Protein AF-A0A0F9ESW8-F1 (afdb_monomer)

Nearest PDB structures (foldseek):
  8ed0-assembly1_A  TM=6.586E-01  e=4.160E-11  Oshimavirus P7426
  8hqz-assembly1_p  TM=6.398E-01  e=1.200E-08  Escherichia phage DT57C
  8xan-assembly1_C  TM=6.023E-01  e=1.750E-08  Acinetobacter phage SH-Ab 15497
  8bcu-assembly1_H  TM=6.302E-01  e=6.743E-08  Escherichia phage T5
  8hrg-assembly1_D  TM=6.050E-01  e=3.530E-08  Escherichia phage DT57C

Organism: NCBI:txid412755

Mean predicted aligned error: 11.52 Å

pLDDT: mean 75.83, std 15.99, range [34.59, 96.75]

Radius of gyration: 23.12 Å; Cα contacts (8 Å, |Δi|>4): 599; chains: 1; bounding box: 76×41×71 Å

InterPro domains:
  IPR044000 Phage tail tube protein-like [PF18906] (2-253)

Solvent-accessible surface area (backbone atoms only — not comparable to full-atom values): 16289 Å² total; per-residue (Å²): 132,83,74,83,67,76,67,74,86,61,84,79,44,46,29,39,37,32,46,34,76,56,85,55,94,87,66,69,69,57,41,70,45,75,44,67,20,52,40,74,60,67,42,80,48,64,56,78,45,71,72,88,58,95,77,81,58,88,71,87,80,63,70,44,76,50,58,47,44,29,40,33,42,40,30,28,63,37,61,38,58,55,60,93,69,40,61,58,57,60,60,53,52,51,41,37,53,65,45,53,43,89,90,78,59,30,52,47,52,27,30,41,35,42,37,49,69,64,75,85,55,81,67,83,48,37,36,38,33,35,60,24,34,46,30,32,41,34,43,39,36,38,60,93,32,61,24,37,37,38,35,31,38,40,36,49,47,75,46,77,56,75,82,43,90,85,39,62,77,53,37,90,52,72,56,52,67,78,79,64,64,64,48,43,74,40,36,29,83,37,32,36,41,34,41,34,36,76,35,97,70,98,48,63,46,73,45,80,43,57,30,94,38,45,48,34,39,39,41,37,41,33,25,59,58,44,77,41,72,58,95,78,89,52,51,44,47,76,44,71,41,53,54,79,67,48,78,49,69,50,76,41,63,65,75,87,53,68,68,61,53,48,52,50,50,51,28,72,77,63,75,72,64,79,57,44,82,46,77,56,62,64,88,82,128

Secondary structure (DSSP, 8-state):
----PPPP--TT--EEEEEE----SSS-----EEEEESEE--EEEEEEE-PPPTTS---SS--EEEEEEEEEEEEEE-EE---TTPPPHHHHHHHHHH-B-TTT-PBPPEEEEEEE--SSSTTTTEEEEEEEEEEEEEEEEETTSB-EEEEEEEESEEEEPPP-TT-TTTSSSSS-HHHHTT-EEPBGGGEEEEEEEEPSSSPEEEEEE-GGGEEEEEEEEE---EEE--SSS-SS-SEEE--SPEEEEEEEESS--HHHHHHHHHHHHHS----EEEEEE----

Sequence (285 aa):
MATPGVPPAYMGFVGFLQFKNAHHSQYDTVSDQIVRCTSADLTLRQDITKPDVIDSRYDRTVYQLAPQIVEGGVSFPAIYGVPANQGNVFAATYYYAVFREDETGLLEKFDLRVKYAASDVPNYSNFDYLQNVINTWQFRVEAEDVVNITMDLVGTERVQLARIPGDPINSVDPPSTTVLANSRIVTWNDAKVRLLTNATGNNRLQQNIESEYIRSFECNINNNVQRFYTLNGALIPQDIAPTKRDVTGQVVLMGRLDNLGQAAIDNQDYCYEDSQIQFGYESTI

Foldseek 3Di:
DDDQPFQPDPVQFFFKKWWADQDDDPDAPQDTAIFTWNDKDWDKDKDKAADDDPPPDPDPPDIDIAFIWTKIKTKGFQKDFQPPRHDRPVVSLVQQLPDADPPPRFGGFIKMWTAGRDRRDAQPRIKIFGRKGWQKWKWKAAPFFTTMIMTMITGFDIDRDDQDPPDLPNDSDNNPCVRVVRMDGHHLQQKKKWKFWDDPDPDTDIDIDGSVFWGMKMKMKGQCKDFDPDPPPHSTGPDIGGDDIDIDMDTDTHDDDPVVVVLVVCCVVPVPTPMDMDIDGDDDD

Structure (mmCIF, N/CA/C/O backbone):
data_AF-A0A0F9ESW8-F1
#
_entry.id   AF-A0A0F9ESW8-F1
#
loop_
_atom_site.group_PDB
_atom_site.id
_atom_site.type_symbol
_atom_site.label_atom_id
_atom_site.label_alt_id
_atom_site.label_comp_id
_atom_site.label_asym_id
_atom_site.label_entity_id
_atom_site.label_seq_id
_atom_site.pdbx_PDB_ins_code
_atom_site.Cartn_x
_atom_site.Cartn_y
_atom_site.Cartn_z
_atom_site.occupancy
_atom_site.B_iso_or_equiv
_atom_site.auth_seq_id
_atom_site.auth_comp_id
_atom_site.auth_asym_id
_atom_site.auth_atom_id
_atom_site.pdbx_PDB_model_num
ATOM 1 N N . MET A 1 1 ? 42.582 -13.296 5.239 1.00 34.59 1 MET A N 1
ATOM 2 C CA . MET A 1 1 ? 41.332 -14.061 5.057 1.00 34.59 1 MET A CA 1
ATOM 3 C C . MET A 1 1 ? 40.301 -13.455 5.986 1.00 34.59 1 MET A C 1
ATOM 5 O O . MET A 1 1 ? 40.493 -13.539 7.190 1.00 34.59 1 MET A O 1
ATOM 9 N N . ALA A 1 2 ? 39.295 -12.762 5.451 1.00 35.44 2 ALA A N 1
ATOM 10 C CA . ALA A 1 2 ? 38.157 -12.340 6.260 1.00 35.44 2 ALA A CA 1
ATOM 11 C C . ALA A 1 2 ? 37.369 -13.601 6.629 1.00 35.44 2 ALA A C 1
ATOM 13 O O . ALA A 1 2 ? 37.049 -14.399 5.748 1.00 35.44 2 ALA A O 1
ATOM 14 N N . THR A 1 3 ? 37.135 -13.823 7.918 1.00 37.72 3 THR A N 1
ATOM 15 C CA . THR A 1 3 ? 36.197 -14.847 8.385 1.00 37.72 3 THR A CA 1
ATOM 16 C C . THR A 1 3 ? 34.835 -14.582 7.741 1.00 37.72 3 THR A C 1
ATOM 18 O O . THR A 1 3 ? 34.405 -13.426 7.776 1.00 37.72 3 THR A O 1
ATOM 21 N N . PRO A 1 4 ? 34.162 -15.590 7.153 1.00 40.69 4 PRO A N 1
ATOM 22 C CA . PRO A 1 4 ? 32.777 -15.440 6.726 1.00 40.69 4 PRO A CA 1
ATOM 23 C C . PRO A 1 4 ? 31.982 -14.990 7.950 1.00 40.69 4 PRO A C 1
ATOM 25 O O . PRO A 1 4 ? 31.957 -15.690 8.964 1.00 40.69 4 PRO A O 1
ATOM 28 N N . GLY A 1 5 ? 31.455 -13.766 7.909 1.00 48.69 5 GLY A N 1
ATOM 29 C CA . GLY A 1 5 ? 30.625 -13.251 8.986 1.00 48.69 5 GLY A CA 1
ATOM 30 C C . GLY A 1 5 ? 29.408 -14.153 9.098 1.00 48.69 5 GLY A C 1
ATOM 31 O O . GLY A 1 5 ? 28.722 -14.362 8.102 1.00 48.69 5 GLY A O 1
ATOM 32 N N . VAL A 1 6 ? 29.176 -14.718 10.283 1.00 45.41 6 VAL A N 1
ATOM 33 C CA . VAL A 1 6 ? 27.951 -15.470 10.566 1.00 45.41 6 VAL A CA 1
ATOM 34 C C . VAL A 1 6 ? 26.773 -14.569 10.183 1.00 45.41 6 VAL A C 1
ATOM 36 O O . VAL A 1 6 ? 26.719 -13.440 10.685 1.00 45.41 6 VAL A O 1
ATOM 39 N N . PRO A 1 7 ? 25.864 -15.008 9.294 1.00 50.59 7 PRO A N 1
ATOM 40 C CA . PRO A 1 7 ? 24.727 -14.189 8.918 1.00 50.59 7 PRO A CA 1
ATOM 41 C C . PRO A 1 7 ? 23.931 -13.866 10.190 1.00 50.59 7 PRO A C 1
ATOM 43 O O . PRO A 1 7 ? 23.658 -14.772 10.986 1.00 50.59 7 PRO A O 1
ATOM 46 N N . PRO A 1 8 ? 23.599 -12.589 10.444 1.00 54.25 8 PRO A N 1
ATOM 47 C CA . PRO A 1 8 ? 22.842 -12.231 11.632 1.00 54.25 8 PRO A CA 1
ATOM 48 C C . PRO A 1 8 ? 21.490 -12.952 11.599 1.00 54.25 8 PRO A C 1
ATOM 50 O O . PRO A 1 8 ? 20.896 -13.131 10.539 1.00 54.25 8 PRO A O 1
ATOM 53 N N . ALA A 1 9 ? 21.012 -13.411 12.756 1.00 43.38 9 ALA A N 1
ATOM 54 C CA . ALA A 1 9 ? 19.751 -14.137 12.841 1.00 43.38 9 ALA A CA 1
ATOM 55 C C . ALA A 1 9 ? 18.575 -13.214 12.473 1.00 43.38 9 ALA A C 1
ATOM 57 O O . ALA A 1 9 ? 18.134 -12.393 13.277 1.00 43.38 9 ALA A O 1
ATOM 58 N N . TYR A 1 10 ? 18.055 -13.358 11.254 1.00 54.84 10 TYR A N 1
ATOM 59 C CA . TYR A 1 10 ? 16.850 -12.681 10.777 1.00 54.84 10 TYR A CA 1
ATOM 60 C C . TYR A 1 10 ? 15.612 -13.480 11.216 1.00 54.84 10 TYR A C 1
ATOM 62 O O . TYR A 1 10 ? 14.980 -14.163 10.415 1.00 54.84 10 TYR A O 1
ATOM 70 N N . MET A 1 11 ? 15.291 -13.490 12.514 1.00 52.44 11 MET A N 1
ATOM 71 C CA . MET A 1 11 ? 14.110 -14.214 13.009 1.00 52.44 11 MET A CA 1
ATOM 72 C C . MET A 1 11 ? 12.830 -13.628 12.387 1.00 52.44 11 MET A C 1
ATOM 74 O O . MET A 1 11 ? 12.426 -12.529 12.752 1.00 52.44 11 MET A O 1
ATOM 78 N N . GLY A 1 12 ? 12.209 -14.354 11.450 1.00 58.75 12 GLY A N 1
ATOM 79 C CA . GLY A 1 12 ? 10.880 -14.046 10.899 1.00 58.75 12 GLY A CA 1
ATOM 80 C C . GLY A 1 12 ? 10.799 -12.929 9.847 1.00 58.75 12 GLY A C 1
ATOM 81 O O . GLY A 1 12 ? 9.693 -12.576 9.450 1.00 58.75 12 GLY A O 1
ATOM 82 N N . PHE A 1 13 ? 11.926 -12.382 9.377 1.00 68.75 13 PHE A N 1
ATOM 83 C CA . PHE A 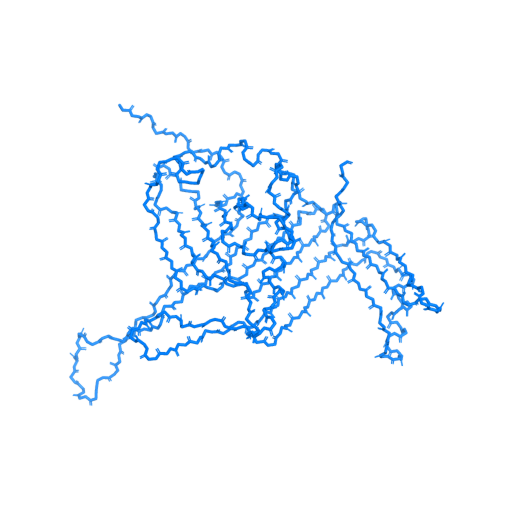1 13 ? 11.952 -11.307 8.373 1.00 68.75 13 PHE A CA 1
ATOM 84 C C . PHE A 1 13 ? 12.732 -11.720 7.123 1.00 68.75 13 PHE A C 1
ATOM 86 O O . PHE A 1 13 ? 13.788 -12.341 7.219 1.00 68.75 13 PHE A O 1
ATOM 93 N N . VAL A 1 14 ? 12.228 -11.329 5.952 1.00 69.88 14 VAL A N 1
ATOM 94 C CA . VAL A 1 14 ? 12.825 -11.629 4.637 1.00 69.88 14 VAL A CA 1
ATOM 95 C C . VAL A 1 14 ? 13.820 -10.544 4.207 1.00 69.88 14 VAL A C 1
ATOM 97 O O . VAL A 1 14 ? 14.725 -10.800 3.411 1.00 69.88 14 VAL A O 1
ATOM 100 N N . GLY A 1 15 ? 13.702 -9.329 4.749 1.00 76.50 15 GLY A N 1
ATOM 101 C CA . GLY A 1 15 ? 14.599 -8.232 4.406 1.00 76.50 15 GLY A CA 1
ATOM 102 C C . GLY A 1 15 ? 14.212 -6.887 5.011 1.00 76.50 15 GLY A C 1
ATOM 103 O O . GLY A 1 15 ? 13.465 -6.804 5.988 1.00 76.50 15 GLY A O 1
ATOM 104 N N . PHE A 1 16 ? 14.735 -5.827 4.402 1.00 78.94 16 PHE A N 1
ATOM 105 C CA . PHE A 1 16 ? 14.485 -4.439 4.771 1.00 78.94 16 PHE A CA 1
ATOM 106 C C . PHE A 1 16 ? 13.895 -3.676 3.589 1.00 78.94 16 PHE A C 1
ATOM 108 O O . PHE A 1 16 ? 14.308 -3.868 2.443 1.00 78.94 16 PHE A O 1
ATOM 115 N N . LEU A 1 17 ? 12.961 -2.785 3.896 1.00 81.81 17 LEU A N 1
ATOM 116 C CA . LEU A 1 17 ? 12.379 -1.828 2.966 1.00 81.81 17 LEU A CA 1
ATOM 117 C C . LEU A 1 17 ? 12.816 -0.427 3.360 1.00 81.81 17 LEU A C 1
ATOM 119 O O . LEU A 1 17 ? 12.903 -0.131 4.550 1.00 81.81 17 LEU A O 1
ATOM 123 N N . GLN A 1 18 ? 13.061 0.425 2.372 1.00 81.88 18 GLN A N 1
ATOM 124 C CA . GLN A 1 18 ? 13.265 1.850 2.582 1.00 81.88 18 GLN A CA 1
ATOM 125 C C . GLN A 1 18 ? 12.419 2.649 1.597 1.00 81.88 18 GLN A C 1
ATOM 127 O O . GLN A 1 18 ? 12.599 2.527 0.385 1.00 81.88 18 GLN A O 1
ATOM 132 N N . PHE A 1 19 ? 11.517 3.467 2.132 1.00 80.50 19 PHE A N 1
ATOM 133 C CA . PHE A 1 19 ? 10.714 4.409 1.355 1.00 80.50 19 PHE A CA 1
ATOM 134 C C . PHE A 1 19 ? 11.541 5.667 1.092 1.00 80.50 19 PHE A C 1
ATOM 136 O O . PHE A 1 19 ? 12.114 6.224 2.028 1.00 80.50 19 PHE A O 1
ATOM 143 N N . LYS A 1 20 ? 11.618 6.090 -0.169 1.00 76.00 20 LYS A N 1
ATOM 144 C CA . LYS A 1 20 ? 12.437 7.206 -0.649 1.00 76.00 20 LYS A CA 1
ATOM 145 C C . LYS A 1 20 ? 11.613 8.188 -1.465 1.00 76.00 20 LYS A C 1
ATOM 147 O O . LYS A 1 20 ? 10.618 7.807 -2.078 1.00 76.00 20 LYS A O 1
ATOM 152 N N . ASN A 1 21 ? 12.098 9.430 -1.532 1.00 65.69 21 ASN A N 1
ATOM 153 C CA . ASN A 1 21 ? 11.552 10.488 -2.391 1.00 65.69 21 ASN A CA 1
ATOM 154 C C . ASN A 1 21 ? 10.047 10.723 -2.198 1.00 65.69 21 ASN A C 1
ATOM 156 O O . ASN A 1 21 ? 9.337 11.084 -3.128 1.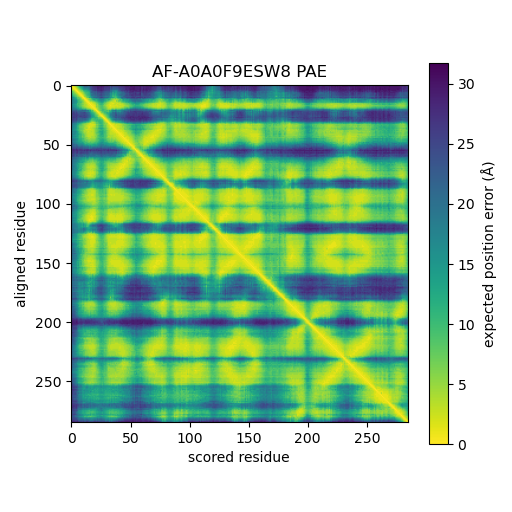00 65.69 21 ASN A O 1
ATOM 160 N N . ALA A 1 22 ? 9.565 10.529 -0.975 1.00 57.44 22 ALA A N 1
ATOM 161 C CA . ALA A 1 22 ? 8.207 10.866 -0.618 1.00 57.44 22 ALA A CA 1
ATOM 162 C C . ALA A 1 22 ? 8.073 12.379 -0.457 1.00 57.44 22 ALA A C 1
ATOM 164 O O . ALA A 1 22 ? 8.538 12.948 0.537 1.00 57.44 22 ALA A O 1
ATOM 165 N N . HIS A 1 23 ? 7.456 13.046 -1.428 1.00 49.88 23 HIS A N 1
ATOM 166 C CA . HIS A 1 23 ? 7.148 14.456 -1.281 1.00 49.88 23 HIS A CA 1
ATOM 167 C C . HIS A 1 23 ? 5.973 14.616 -0.318 1.00 49.88 23 HIS A C 1
ATOM 169 O O . HIS A 1 23 ? 4.846 14.200 -0.568 1.00 49.88 23 HIS A O 1
ATOM 175 N N . HIS A 1 24 ? 6.236 15.266 0.811 1.00 49.91 24 HIS A N 1
ATOM 176 C CA . HIS A 1 24 ? 5.179 15.779 1.658 1.00 49.91 24 HIS A CA 1
ATOM 177 C C . HIS A 1 24 ? 5.545 17.187 2.136 1.00 49.91 24 HIS A C 1
ATOM 179 O O . HIS A 1 24 ? 6.575 17.387 2.777 1.00 49.91 24 HIS A O 1
ATOM 185 N N . SER A 1 25 ? 4.720 18.181 1.784 1.00 47.88 25 SER A N 1
ATOM 186 C CA . SER A 1 25 ? 4.993 19.598 2.071 1.00 47.88 25 SER A CA 1
ATOM 187 C C . SER A 1 25 ? 4.302 20.134 3.332 1.00 47.88 25 SER A C 1
ATOM 189 O O . SER A 1 25 ? 4.464 21.315 3.630 1.00 47.88 25 SER A O 1
ATOM 191 N N . GLN A 1 26 ? 3.522 19.329 4.066 1.00 44.62 26 GLN A N 1
ATOM 192 C CA . GLN A 1 26 ? 2.688 19.828 5.176 1.00 44.62 26 GLN A CA 1
ATOM 193 C C . GLN A 1 26 ? 3.049 19.260 6.567 1.00 44.62 26 GLN A C 1
ATOM 195 O O . GLN A 1 26 ? 2.709 19.854 7.586 1.00 44.62 26 GLN A O 1
ATOM 200 N N . TYR A 1 27 ? 3.827 18.183 6.610 1.00 45.31 27 TYR A N 1
ATOM 201 C CA . TYR A 1 27 ? 4.339 17.476 7.782 1.00 45.31 27 TYR A CA 1
ATOM 202 C C . TYR A 1 27 ? 5.759 17.000 7.466 1.00 45.31 27 TYR A C 1
ATOM 204 O O . TYR A 1 27 ? 5.945 15.858 7.075 1.00 45.31 27 TYR A O 1
ATOM 212 N N . ASP A 1 28 ? 6.721 17.917 7.565 1.00 41.50 28 ASP A N 1
ATOM 213 C CA . ASP A 1 28 ? 8.121 17.644 7.918 1.00 41.50 28 ASP A CA 1
ATOM 214 C C . ASP A 1 28 ? 8.793 16.437 7.230 1.00 41.50 28 ASP A C 1
ATOM 216 O O . ASP A 1 28 ? 8.487 15.291 7.541 1.00 41.50 28 ASP A O 1
ATOM 220 N N . THR A 1 29 ? 9.738 16.719 6.319 1.00 43.09 29 THR A N 1
ATOM 221 C CA . THR A 1 29 ? 10.723 15.788 5.730 1.00 43.09 29 THR A CA 1
ATOM 222 C C . THR A 1 29 ? 10.553 14.339 6.192 1.00 43.09 29 THR A C 1
ATOM 224 O O . THR A 1 29 ? 11.111 13.954 7.221 1.00 43.09 29 THR A O 1
ATOM 227 N N . VAL A 1 30 ? 9.780 13.525 5.457 1.00 48.06 30 VAL A N 1
ATOM 228 C CA . VAL A 1 30 ? 9.762 12.078 5.700 1.00 48.06 30 VAL A CA 1
ATOM 229 C C . VAL A 1 30 ? 11.167 11.591 5.371 1.00 48.06 30 VAL A C 1
ATOM 231 O O . VAL A 1 30 ? 11.498 11.330 4.218 1.00 48.06 30 VAL A O 1
ATOM 234 N N . SER A 1 31 ? 12.034 11.572 6.385 1.00 53.47 31 SER A N 1
ATOM 235 C CA . SER A 1 31 ? 13.347 10.963 6.276 1.00 53.47 31 SER A CA 1
ATOM 236 C C . SER A 1 31 ? 13.140 9.515 5.860 1.00 53.47 31 SER A C 1
ATOM 238 O O . SER A 1 31 ? 12.159 8.894 6.278 1.00 53.47 31 SER A O 1
ATOM 240 N N . ASP A 1 32 ? 14.025 9.016 4.996 1.00 65.00 32 ASP A N 1
ATOM 241 C CA . ASP A 1 32 ? 13.932 7.677 4.430 1.00 65.00 32 ASP A CA 1
ATOM 242 C C . ASP A 1 32 ? 13.536 6.643 5.504 1.00 65.00 32 ASP A C 1
ATOM 244 O O . ASP A 1 32 ? 14.337 6.285 6.375 1.00 65.00 32 ASP A O 1
ATOM 248 N N . GLN A 1 33 ? 12.284 6.181 5.469 1.00 72.75 33 GLN A N 1
ATOM 249 C CA . GLN A 1 33 ? 11.747 5.295 6.498 1.00 72.75 33 GLN A CA 1
ATOM 250 C C . GLN A 1 33 ? 12.223 3.879 6.226 1.00 72.75 33 GLN A C 1
ATOM 252 O O . GLN A 1 33 ? 11.930 3.334 5.162 1.00 72.75 33 GLN A O 1
ATOM 257 N N . ILE A 1 34 ? 12.923 3.277 7.187 1.00 76.19 34 ILE A N 1
ATOM 258 C CA . ILE A 1 34 ? 13.430 1.908 7.068 1.00 76.19 34 ILE A CA 1
ATOM 259 C C . ILE A 1 34 ? 12.553 0.976 7.898 1.00 76.19 34 ILE A C 1
ATOM 261 O O . ILE A 1 34 ? 12.345 1.200 9.087 1.00 76.19 34 ILE A O 1
ATOM 265 N N . VAL A 1 35 ? 12.066 -0.098 7.281 1.00 78.88 35 VAL A N 1
ATOM 266 C CA . VAL A 1 35 ? 11.142 -1.055 7.899 1.00 78.88 35 VAL A CA 1
ATOM 267 C C . VAL A 1 35 ? 11.646 -2.479 7.698 1.00 78.88 35 VAL A C 1
ATOM 269 O O . VAL A 1 35 ? 12.189 -2.820 6.646 1.00 78.88 35 VAL A O 1
ATOM 272 N N . ARG A 1 36 ? 11.465 -3.335 8.712 1.00 79.81 36 ARG A N 1
ATOM 273 C CA . ARG A 1 36 ? 11.702 -4.779 8.577 1.00 79.81 36 ARG A CA 1
ATOM 274 C C . ARG A 1 36 ? 10.497 -5.426 7.926 1.00 79.81 36 ARG A C 1
ATOM 276 O O . ARG A 1 36 ? 9.375 -5.269 8.396 1.00 79.81 36 ARG A O 1
ATOM 283 N N . CYS A 1 37 ? 10.749 -6.170 6.866 1.00 80.69 37 CYS A N 1
ATOM 284 C CA . CYS A 1 37 ? 9.709 -6.740 6.038 1.00 80.69 37 CYS A CA 1
ATOM 285 C C . CYS A 1 37 ? 9.597 -8.245 6.266 1.00 80.69 37 CYS A C 1
ATOM 287 O O . CYS A 1 37 ? 10.605 -8.958 6.285 1.00 80.69 37 CYS A O 1
ATOM 289 N N . THR A 1 38 ? 8.369 -8.716 6.475 1.00 85.31 38 THR A N 1
ATOM 290 C CA . THR A 1 38 ? 8.056 -10.138 6.653 1.00 85.31 38 THR A CA 1
ATOM 291 C C . THR A 1 38 ? 7.978 -10.851 5.310 1.00 85.31 38 THR A C 1
ATOM 293 O O . THR A 1 38 ? 8.388 -12.002 5.220 1.00 85.31 38 THR A O 1
ATOM 296 N N . SER A 1 39 ? 7.540 -10.164 4.253 1.00 86.94 39 SER A N 1
ATOM 297 C CA . SER A 1 39 ? 7.536 -10.690 2.885 1.00 86.94 39 SER A CA 1
ATOM 298 C C . SER A 1 39 ? 7.651 -9.576 1.850 1.00 86.94 39 SER A C 1
ATOM 300 O O . SER A 1 39 ? 6.901 -8.605 1.909 1.00 86.94 39 SER A O 1
ATOM 302 N N . ALA A 1 40 ? 8.533 -9.744 0.868 1.00 87.31 40 ALA A N 1
ATOM 303 C CA . ALA A 1 40 ? 8.610 -8.890 -0.312 1.00 87.31 40 ALA A CA 1
ATOM 304 C C . ALA A 1 40 ? 8.798 -9.777 -1.546 1.00 87.31 40 ALA A C 1
ATOM 306 O O . ALA A 1 40 ? 9.695 -10.620 -1.557 1.00 87.31 40 ALA A O 1
ATOM 307 N N . ASP A 1 41 ? 7.967 -9.600 -2.568 1.00 88.81 41 ASP A N 1
ATOM 308 C CA . ASP A 1 41 ? 8.036 -10.346 -3.834 1.00 88.81 41 ASP A CA 1
ATOM 309 C C . ASP A 1 41 ? 7.979 -9.423 -5.063 1.00 88.81 41 ASP A C 1
ATOM 311 O O . ASP A 1 41 ? 7.668 -9.843 -6.179 1.00 88.81 41 ASP A O 1
ATOM 315 N N . LEU A 1 42 ? 8.355 -8.157 -4.868 1.00 88.75 42 LEU A N 1
ATOM 316 C CA . LEU A 1 42 ? 8.486 -7.167 -5.928 1.00 88.75 42 LEU A CA 1
ATOM 317 C C . LEU A 1 42 ? 9.512 -7.633 -6.970 1.00 88.75 42 LEU A C 1
ATOM 319 O O . LEU A 1 42 ? 10.658 -7.960 -6.639 1.00 88.75 42 LEU A O 1
ATOM 323 N N . THR A 1 43 ? 9.092 -7.688 -8.237 1.00 90.50 43 THR A N 1
ATOM 324 C CA . THR A 1 43 ? 9.917 -8.160 -9.356 1.00 90.50 43 THR A CA 1
ATOM 325 C C . THR A 1 43 ? 9.698 -7.334 -10.621 1.00 90.50 43 THR A C 1
ATOM 327 O O . THR A 1 43 ? 8.635 -6.763 -10.836 1.00 90.50 43 THR A O 1
ATOM 330 N N . LEU A 1 44 ? 10.727 -7.287 -11.473 1.00 90.25 44 LEU A N 1
ATOM 331 C CA . LEU A 1 44 ? 10.623 -6.818 -12.855 1.00 90.25 44 LEU A CA 1
ATOM 332 C C . LEU A 1 44 ? 10.428 -8.041 -13.755 1.00 90.25 44 LEU A C 1
ATOM 334 O O . LEU A 1 44 ? 11.275 -8.939 -13.751 1.00 90.25 44 LEU A O 1
ATOM 338 N N . ARG A 1 45 ? 9.341 -8.065 -14.524 1.00 91.25 45 ARG A N 1
ATOM 339 C CA . ARG A 1 45 ? 9.001 -9.131 -15.473 1.00 91.25 45 ARG A CA 1
ATOM 340 C C . ARG A 1 45 ? 8.818 -8.556 -16.872 1.00 91.25 45 ARG A C 1
ATOM 342 O O . ARG A 1 45 ? 8.405 -7.410 -17.038 1.00 91.25 45 ARG A O 1
ATOM 349 N N . GLN A 1 46 ? 9.152 -9.358 -17.874 1.00 90.88 46 GLN A N 1
ATOM 350 C CA . GLN A 1 46 ? 8.947 -9.027 -19.276 1.00 90.88 46 GLN A CA 1
ATOM 351 C C . GLN A 1 46 ? 8.691 -10.311 -20.053 1.00 90.88 46 GLN A C 1
ATOM 353 O O . GLN A 1 46 ? 9.549 -11.195 -20.092 1.00 90.88 46 GLN A O 1
ATOM 358 N N . ASP A 1 47 ? 7.522 -10.396 -20.676 1.00 88.69 47 ASP A N 1
ATOM 359 C CA . ASP A 1 47 ? 7.170 -11.553 -21.486 1.00 88.69 47 ASP A CA 1
ATOM 360 C C . ASP A 1 47 ? 7.818 -11.461 -22.868 1.00 88.69 47 ASP A C 1
ATOM 362 O O . ASP A 1 47 ? 7.953 -10.388 -23.463 1.00 88.69 47 ASP A O 1
ATOM 366 N N . ILE A 1 48 ? 8.224 -12.614 -23.391 1.00 89.06 48 ILE A N 1
ATOM 367 C CA . ILE A 1 48 ? 8.831 -12.740 -24.714 1.00 89.06 48 ILE A CA 1
ATOM 368 C C . ILE A 1 48 ? 8.016 -13.769 -25.481 1.00 89.06 48 ILE A C 1
ATOM 370 O O . ILE A 1 48 ? 7.970 -14.941 -25.105 1.00 89.06 48 ILE A O 1
ATOM 374 N N . THR A 1 49 ? 7.370 -13.336 -26.558 1.00 87.38 49 THR A N 1
ATOM 375 C CA . THR A 1 49 ? 6.545 -14.202 -27.400 1.00 87.38 49 THR A CA 1
ATOM 376 C C . THR A 1 49 ? 7.180 -14.377 -28.769 1.00 87.38 49 THR A C 1
ATOM 378 O O . THR A 1 49 ? 7.940 -13.539 -29.257 1.00 87.38 49 THR A O 1
ATOM 381 N N . LYS A 1 50 ? 6.891 -15.511 -29.404 1.00 84.25 50 LYS A N 1
ATOM 382 C CA . LYS A 1 50 ? 7.293 -15.767 -30.783 1.00 84.25 50 LYS A CA 1
ATOM 383 C C . LYS A 1 50 ? 6.068 -15.570 -31.682 1.00 84.25 50 LYS A C 1
ATOM 385 O O . LYS A 1 50 ? 5.147 -16.377 -31.565 1.00 84.25 50 LYS A O 1
ATOM 390 N N . PRO A 1 51 ? 6.025 -14.534 -32.537 1.00 81.62 51 PRO A N 1
ATOM 391 C CA . PRO A 1 51 ? 4.885 -14.319 -33.418 1.00 81.62 51 PRO A CA 1
ATOM 392 C C . PRO A 1 51 ? 4.854 -15.350 -34.551 1.00 81.62 51 PRO A C 1
ATOM 394 O O . PRO A 1 51 ? 5.897 -15.838 -35.002 1.00 81.62 51 PRO A O 1
ATOM 397 N N . ASP A 1 52 ? 3.649 -15.641 -35.037 1.00 75.94 52 ASP A N 1
ATOM 398 C CA . ASP A 1 52 ? 3.459 -16.464 -36.227 1.00 75.94 52 ASP A CA 1
ATOM 399 C C . ASP A 1 52 ? 3.908 -15.693 -37.471 1.00 75.94 52 ASP A C 1
ATOM 401 O O . ASP A 1 52 ? 3.505 -14.554 -37.719 1.00 75.94 52 ASP A O 1
ATOM 405 N N . VAL A 1 53 ? 4.774 -16.317 -38.264 1.00 74.56 53 VAL A N 1
ATOM 406 C CA . VAL A 1 53 ? 5.326 -15.708 -39.475 1.00 74.56 53 VAL A CA 1
ATOM 407 C C . VAL A 1 53 ? 4.422 -16.065 -40.656 1.00 74.56 53 VAL A C 1
ATOM 409 O O . VAL A 1 53 ? 4.142 -17.241 -40.887 1.00 74.56 53 VAL A O 1
ATOM 412 N N . ILE A 1 54 ? 3.994 -15.054 -41.422 1.00 67.19 54 ILE A N 1
ATOM 413 C CA . ILE A 1 54 ? 2.989 -15.160 -42.503 1.00 67.19 54 ILE A CA 1
ATOM 414 C C . ILE A 1 54 ? 3.374 -16.181 -43.595 1.00 67.19 54 ILE A C 1
ATOM 416 O O . ILE A 1 54 ? 2.503 -16.696 -44.288 1.00 67.19 54 ILE A O 1
ATOM 420 N N . ASP A 1 55 ? 4.656 -16.531 -43.725 1.00 67.00 55 ASP A N 1
ATOM 421 C CA . ASP A 1 55 ? 5.158 -17.304 -44.867 1.00 67.00 55 ASP A CA 1
ATOM 422 C C . ASP A 1 55 ? 5.483 -18.783 -44.569 1.00 67.00 55 ASP A C 1
ATOM 424 O O . ASP A 1 55 ? 6.193 -19.427 -45.337 1.00 67.00 55 ASP A O 1
ATOM 428 N N . SER A 1 56 ? 5.026 -19.350 -43.439 1.00 57.44 56 SER A N 1
ATOM 429 C CA . SER A 1 56 ? 5.299 -20.753 -43.025 1.00 57.44 56 SER A CA 1
ATOM 430 C C . SER A 1 56 ? 6.786 -21.163 -42.986 1.00 57.44 56 SER A C 1
ATOM 432 O O . SER A 1 56 ? 7.124 -22.324 -42.747 1.00 57.44 56 SER A O 1
ATOM 434 N N . ARG A 1 57 ? 7.708 -20.218 -43.193 1.00 60.69 57 ARG A N 1
ATOM 435 C CA . ARG A 1 57 ? 9.140 -20.399 -42.992 1.00 60.69 57 ARG A CA 1
ATOM 436 C C . ARG A 1 57 ? 9.410 -20.221 -41.510 1.00 60.69 57 ARG A C 1
ATOM 438 O O . ARG A 1 57 ? 9.082 -19.191 -40.929 1.00 60.69 57 ARG A O 1
ATOM 445 N N . TYR A 1 58 ? 10.010 -21.240 -40.903 1.00 58.78 58 TYR A N 1
ATOM 446 C CA . TYR A 1 58 ? 10.447 -21.194 -39.514 1.00 58.78 58 TYR A CA 1
ATOM 447 C C . TYR A 1 58 ? 11.564 -20.160 -39.349 1.00 58.78 58 TYR A C 1
ATOM 449 O O . TYR A 1 58 ? 12.743 -20.508 -39.374 1.00 58.78 58 TYR A O 1
ATOM 457 N N . ASP A 1 59 ? 11.205 -18.895 -39.146 1.00 63.44 59 ASP A N 1
ATOM 458 C CA . ASP A 1 59 ? 12.153 -17.910 -38.651 1.00 63.44 59 ASP A CA 1
ATOM 459 C C . ASP A 1 59 ? 12.366 -18.162 -37.148 1.00 63.44 59 ASP A C 1
ATOM 461 O O . ASP A 1 59 ? 11.422 -18.222 -36.351 1.00 63.44 59 ASP A O 1
ATOM 465 N N . ARG A 1 60 ? 13.613 -18.437 -36.757 1.00 67.81 60 ARG A N 1
ATOM 466 C CA . ARG A 1 60 ? 14.011 -18.661 -35.354 1.00 67.81 60 ARG A CA 1
ATOM 467 C C . ARG A 1 60 ? 14.539 -17.386 -34.693 1.00 67.81 60 ARG A C 1
ATOM 469 O O . ARG A 1 60 ? 14.932 -17.444 -33.531 1.00 67.81 60 ARG A O 1
ATOM 476 N N . THR A 1 61 ? 14.577 -16.277 -35.430 1.00 74.31 61 THR A N 1
ATOM 477 C CA . THR A 1 61 ? 15.228 -15.026 -35.024 1.00 74.31 61 THR A CA 1
ATOM 478 C C . THR A 1 61 ? 14.247 -13.915 -34.659 1.00 74.31 61 THR A C 1
ATOM 480 O O . THR A 1 61 ? 14.641 -12.970 -33.983 1.00 74.31 61 THR A O 1
ATOM 483 N N . VAL A 1 62 ? 12.968 -14.043 -35.026 1.00 78.06 62 VAL A N 1
ATOM 484 C CA . VAL A 1 62 ? 11.937 -13.054 -34.688 1.00 78.06 62 VAL A CA 1
ATOM 485 C C . VAL A 1 62 ? 11.317 -13.375 -33.329 1.00 78.06 62 VAL A C 1
ATOM 487 O O . VAL A 1 62 ? 10.693 -14.422 -33.149 1.00 78.06 62 VAL A O 1
ATOM 490 N N . TYR A 1 63 ? 11.461 -12.438 -32.395 1.00 82.25 63 TYR A N 1
ATOM 491 C CA . TYR A 1 63 ? 10.811 -12.443 -31.087 1.00 82.25 63 TYR A CA 1
ATOM 492 C C . TYR A 1 63 ? 10.124 -11.098 -30.874 1.00 82.25 63 TYR A C 1
ATOM 494 O O . TYR A 1 63 ? 10.653 -10.054 -31.258 1.00 82.25 63 TYR A O 1
ATOM 502 N N . GLN A 1 64 ? 8.951 -11.130 -30.256 1.00 83.69 64 GLN A N 1
ATOM 503 C CA . GLN A 1 64 ? 8.226 -9.951 -29.821 1.00 83.69 64 GLN A CA 1
ATOM 504 C C . GLN A 1 64 ? 8.420 -9.789 -28.314 1.00 83.69 64 GLN A C 1
ATOM 506 O O . GLN A 1 64 ? 8.166 -10.706 -27.533 1.00 83.69 64 GLN A O 1
ATOM 511 N N . LEU A 1 65 ? 8.893 -8.612 -27.916 1.00 87.31 65 LEU A N 1
ATOM 512 C CA . LEU A 1 65 ? 9.040 -8.245 -26.514 1.00 87.31 65 LEU A CA 1
ATOM 513 C C . LEU A 1 65 ? 7.755 -7.570 -26.040 1.00 87.31 65 LEU A C 1
ATOM 515 O O . LEU A 1 65 ? 7.302 -6.598 -26.649 1.00 87.31 65 LEU A O 1
ATOM 519 N N . ALA A 1 66 ? 7.179 -8.081 -24.957 1.00 88.31 66 ALA A N 1
ATOM 520 C CA . ALA A 1 66 ? 6.096 -7.412 -24.256 1.00 88.31 66 ALA A CA 1
ATOM 521 C C . ALA A 1 66 ? 6.634 -6.210 -23.458 1.00 88.31 66 ALA A C 1
ATOM 523 O O . ALA A 1 66 ? 7.852 -6.084 -23.252 1.00 88.31 66 ALA A O 1
ATOM 524 N N . PRO A 1 67 ? 5.748 -5.317 -22.990 1.00 88.06 67 PRO A N 1
ATOM 525 C CA . PRO A 1 67 ? 6.142 -4.269 -22.070 1.00 88.06 67 PRO A CA 1
ATOM 526 C C . PRO A 1 67 ? 6.710 -4.831 -20.763 1.00 88.06 67 PRO A C 1
ATOM 528 O O . PRO A 1 67 ? 6.360 -5.925 -20.322 1.00 88.06 67 PRO A O 1
ATOM 531 N N . GLN A 1 68 ? 7.597 -4.063 -20.146 1.00 89.69 68 GLN A N 1
ATOM 532 C CA . GLN A 1 68 ? 8.129 -4.344 -18.825 1.00 89.69 68 GLN A CA 1
ATOM 533 C C . GLN A 1 68 ? 7.074 -4.041 -17.760 1.00 89.69 68 GLN A C 1
ATOM 535 O O . GLN A 1 68 ? 6.340 -3.049 -17.833 1.00 89.69 68 GLN A O 1
ATOM 540 N N . ILE A 1 69 ? 7.003 -4.926 -16.771 1.00 91.44 69 ILE A N 1
ATOM 541 C CA . ILE A 1 69 ? 6.039 -4.875 -15.680 1.00 91.44 69 ILE A CA 1
ATOM 542 C C . ILE A 1 69 ? 6.816 -4.975 -14.371 1.00 91.44 69 ILE A C 1
ATOM 544 O O . ILE A 1 69 ? 7.493 -5.972 -14.116 1.00 91.44 69 ILE A O 1
ATOM 548 N N . VAL A 1 70 ? 6.718 -3.934 -13.547 1.00 92.88 70 VAL A N 1
ATOM 549 C CA . VAL A 1 70 ? 7.169 -3.955 -12.153 1.00 92.88 70 VAL A CA 1
ATOM 550 C C . VAL A 1 70 ? 5.944 -4.090 -11.264 1.00 92.88 70 VAL A C 1
ATOM 552 O O . VAL A 1 70 ? 5.061 -3.224 -11.279 1.00 92.88 70 VAL A O 1
ATOM 555 N N . GLU A 1 71 ? 5.882 -5.192 -10.522 1.00 93.75 71 GLU A N 1
ATOM 556 C CA . GLU A 1 71 ? 4.834 -5.457 -9.537 1.00 93.75 71 GLU A CA 1
ATOM 557 C C . GLU A 1 71 ? 5.239 -6.489 -8.494 1.00 93.75 71 GLU A C 1
ATOM 559 O O . GLU A 1 71 ? 6.187 -7.263 -8.672 1.00 93.75 71 GLU A O 1
ATOM 564 N N . GLY A 1 72 ? 4.506 -6.456 -7.390 1.00 93.00 72 GLY A N 1
ATOM 565 C CA . GLY A 1 72 ? 4.588 -7.399 -6.289 1.00 93.00 72 GLY A CA 1
ATOM 566 C C . GLY A 1 72 ? 4.036 -6.783 -5.013 1.00 93.00 72 GLY A C 1
ATOM 567 O O . GLY A 1 72 ? 3.703 -5.597 -4.962 1.00 93.00 72 GLY A O 1
ATOM 568 N N . GLY A 1 73 ? 3.945 -7.613 -3.991 1.00 92.81 73 GLY A N 1
ATOM 569 C CA . GLY A 1 73 ? 3.500 -7.264 -2.663 1.00 92.81 73 GLY A CA 1
ATOM 570 C C . GLY A 1 73 ? 4.658 -7.012 -1.702 1.00 92.81 73 GLY A C 1
ATOM 571 O O . GLY A 1 73 ? 5.777 -7.526 -1.821 1.00 92.81 73 GLY A O 1
ATOM 572 N N . VAL A 1 74 ? 4.365 -6.211 -0.689 1.00 91.56 74 VAL A N 1
ATOM 573 C CA . VAL A 1 74 ? 5.182 -6.082 0.512 1.00 91.56 74 VAL A CA 1
ATOM 574 C C . VAL A 1 74 ? 4.297 -6.210 1.742 1.00 91.56 74 VAL A C 1
ATOM 576 O O . VAL A 1 74 ? 3.204 -5.651 1.792 1.00 91.56 74 VAL A O 1
ATOM 579 N N . SER A 1 75 ? 4.775 -6.931 2.751 1.00 91.38 75 SER A N 1
ATOM 580 C CA . SER A 1 75 ? 4.112 -7.039 4.049 1.00 91.38 75 SER A CA 1
ATOM 581 C C . SER A 1 75 ? 5.087 -6.733 5.170 1.00 91.38 75 SER A C 1
ATOM 583 O O . SER A 1 75 ? 6.247 -7.161 5.150 1.00 91.38 75 SER A O 1
ATOM 585 N N . PHE A 1 76 ? 4.620 -5.986 6.161 1.00 88.81 76 PHE A N 1
ATOM 586 C CA . PHE A 1 76 ? 5.388 -5.693 7.361 1.00 88.81 76 PHE A CA 1
ATOM 587 C C . PHE A 1 76 ? 4.470 -5.340 8.531 1.00 88.81 76 PHE A C 1
ATOM 589 O O . PHE A 1 76 ? 3.393 -4.770 8.333 1.00 88.81 76 PHE A O 1
ATOM 596 N N . PRO A 1 77 ? 4.909 -5.624 9.768 1.00 87.19 77 PRO A N 1
ATOM 597 C CA . PRO A 1 77 ? 4.185 -5.184 10.945 1.00 87.19 77 PRO A CA 1
ATOM 598 C C . PRO A 1 77 ? 4.152 -3.656 11.006 1.00 87.19 77 PRO A C 1
ATOM 600 O O . PRO A 1 77 ? 5.128 -2.993 10.653 1.00 87.19 77 PRO A O 1
ATOM 603 N N . ALA A 1 78 ? 3.056 -3.087 11.498 1.00 84.19 78 ALA A N 1
ATOM 604 C CA . ALA A 1 78 ? 3.003 -1.673 11.829 1.00 84.19 78 ALA A CA 1
ATOM 605 C C . ALA A 1 78 ? 3.978 -1.378 12.982 1.00 84.19 78 ALA A C 1
ATOM 607 O O . ALA A 1 78 ? 4.090 -2.138 13.948 1.00 84.19 78 ALA A O 1
ATOM 608 N N . ILE A 1 79 ? 4.704 -0.267 12.870 1.00 78.69 79 ILE A N 1
ATOM 609 C CA . ILE A 1 79 ? 5.784 0.094 13.789 1.00 78.69 79 ILE A CA 1
ATOM 610 C C . ILE A 1 79 ? 5.480 1.435 14.463 1.00 78.69 79 ILE A C 1
ATOM 612 O O . ILE A 1 79 ? 5.015 2.385 13.835 1.00 78.69 79 ILE A O 1
ATOM 616 N N . TYR A 1 80 ? 5.789 1.494 15.754 1.00 71.31 80 TYR A N 1
ATOM 617 C CA . TYR A 1 80 ? 5.713 2.635 16.651 1.00 71.31 80 TYR A CA 1
ATOM 618 C C . TYR A 1 80 ? 7.110 3.059 17.133 1.00 71.31 80 TYR A C 1
ATOM 620 O O . TYR A 1 80 ? 8.015 2.233 17.234 1.00 71.31 80 TYR A O 1
ATOM 628 N N . GLY A 1 81 ? 7.280 4.332 17.502 1.00 56.78 81 GLY A N 1
ATOM 629 C CA . GLY A 1 81 ? 8.492 4.794 18.187 1.00 56.78 81 GLY A CA 1
ATOM 630 C C . GLY A 1 81 ? 9.719 4.816 17.283 1.00 56.78 81 GLY A C 1
ATOM 631 O O . GLY A 1 81 ? 10.748 4.215 17.579 1.00 56.78 81 GLY A O 1
ATOM 632 N N . VAL A 1 82 ? 9.609 5.495 16.151 1.00 55.31 82 VAL A N 1
ATOM 633 C CA . VAL A 1 82 ? 10.767 5.705 15.292 1.00 55.31 82 VAL A CA 1
ATOM 634 C C . VAL A 1 82 ? 11.664 6.776 15.938 1.00 55.31 82 VAL A C 1
ATOM 636 O O . VAL A 1 82 ? 11.126 7.730 16.510 1.00 55.31 82 VAL A O 1
ATOM 639 N N . PRO A 1 83 ? 13.007 6.630 15.957 1.00 52.44 83 PRO A N 1
ATOM 640 C CA . PRO A 1 83 ? 13.895 7.679 16.461 1.00 52.44 83 PRO A CA 1
ATOM 641 C C . PRO A 1 83 ? 13.531 9.044 15.861 1.00 52.44 83 PRO A C 1
ATOM 643 O O . PRO A 1 83 ? 13.078 9.110 14.717 1.00 52.44 83 PRO A O 1
ATOM 646 N N . ALA A 1 84 ? 13.710 10.116 16.647 1.00 48.16 84 ALA A N 1
ATOM 647 C CA . ALA A 1 84 ? 13.369 11.485 16.253 1.00 48.16 84 ALA A CA 1
ATOM 648 C C . ALA A 1 84 ? 13.764 11.746 14.787 1.00 48.16 84 ALA A C 1
ATOM 650 O O . ALA A 1 84 ? 14.904 11.468 14.408 1.00 48.16 84 ALA A O 1
ATOM 651 N N . ASN A 1 85 ? 12.812 12.253 13.996 1.00 50.31 85 ASN A N 1
ATOM 652 C CA . ASN A 1 85 ? 12.871 12.527 12.548 1.00 50.31 85 ASN A CA 1
ATOM 653 C C . ASN A 1 85 ? 12.404 11.412 11.599 1.00 50.31 85 ASN A C 1
ATOM 655 O O . ASN A 1 85 ? 12.290 11.683 10.407 1.00 50.31 85 ASN A O 1
ATOM 659 N N . GLN A 1 86 ? 12.093 10.197 12.056 1.00 54.56 86 GLN A N 1
ATOM 660 C CA . GLN A 1 86 ? 11.414 9.214 11.202 1.00 54.56 86 GLN A CA 1
ATOM 661 C C . GLN A 1 86 ? 9.893 9.273 11.434 1.00 54.56 86 GLN A C 1
ATOM 663 O O . GLN A 1 86 ? 9.409 9.106 12.552 1.00 54.56 86 GLN A O 1
ATOM 668 N N . GLY A 1 87 ? 9.133 9.570 10.375 1.00 57.50 87 GLY A N 1
ATOM 669 C CA . GLY A 1 87 ? 7.674 9.706 10.448 1.00 57.50 87 GLY A CA 1
ATOM 670 C C . GLY A 1 87 ? 6.954 8.391 10.779 1.00 57.50 87 GLY A C 1
ATOM 671 O O . GLY A 1 87 ? 7.541 7.312 10.750 1.00 57.50 87 GLY A O 1
ATOM 672 N N . ASN A 1 88 ? 5.649 8.461 11.043 1.00 71.31 88 ASN A N 1
ATOM 673 C CA . ASN A 1 88 ? 4.820 7.270 11.227 1.00 71.31 88 ASN A CA 1
ATOM 674 C C . ASN A 1 88 ? 4.655 6.513 9.889 1.00 71.31 88 ASN A C 1
ATOM 676 O O . ASN A 1 88 ? 4.050 7.038 8.954 1.00 71.31 88 ASN A O 1
ATOM 680 N N . VAL A 1 89 ? 5.162 5.276 9.811 1.00 76.44 89 VAL A N 1
ATOM 681 C CA . VAL A 1 89 ? 5.095 4.410 8.613 1.00 76.44 89 VAL A CA 1
ATOM 682 C C . VAL A 1 89 ? 3.653 4.133 8.188 1.00 76.44 89 VAL A C 1
ATOM 684 O O . VAL A 1 89 ? 3.344 4.127 6.997 1.00 76.44 89 VAL A O 1
ATOM 687 N N . PHE A 1 90 ? 2.742 3.944 9.144 1.00 80.06 90 PHE A N 1
ATOM 688 C CA . PHE A 1 90 ? 1.326 3.749 8.839 1.00 80.06 90 PHE A CA 1
ATOM 689 C C . PHE A 1 90 ? 0.736 4.988 8.160 1.00 80.06 90 PHE A C 1
ATOM 691 O O . PHE A 1 90 ? 0.096 4.874 7.121 1.00 80.06 90 PHE A O 1
ATOM 698 N N . ALA A 1 91 ? 0.997 6.178 8.709 1.00 79.06 91 ALA A N 1
ATOM 699 C CA . ALA A 1 91 ? 0.489 7.423 8.138 1.00 79.06 91 ALA A CA 1
ATOM 700 C C . ALA A 1 91 ? 1.068 7.683 6.739 1.00 79.06 91 ALA A C 1
ATOM 702 O O . ALA A 1 91 ? 0.327 8.065 5.837 1.00 79.06 91 ALA A O 1
ATOM 703 N N . ALA A 1 92 ? 2.365 7.422 6.546 1.00 78.94 92 ALA A N 1
ATOM 704 C CA . ALA A 1 92 ? 3.031 7.578 5.256 1.00 78.94 92 ALA A CA 1
ATOM 705 C C . ALA A 1 92 ? 2.453 6.628 4.194 1.00 78.94 92 ALA A C 1
ATOM 707 O O . ALA A 1 92 ? 2.078 7.053 3.107 1.00 78.94 92 ALA A O 1
ATOM 708 N N . THR A 1 93 ? 2.314 5.344 4.523 1.00 85.81 93 THR A N 1
ATOM 709 C CA . THR A 1 93 ? 1.797 4.337 3.581 1.00 85.81 93 THR A CA 1
ATOM 710 C C . THR A 1 93 ? 0.319 4.533 3.264 1.00 85.81 93 THR A C 1
ATOM 712 O O . THR A 1 93 ? -0.073 4.431 2.103 1.00 85.81 93 THR A O 1
ATOM 715 N N . TYR A 1 94 ? -0.491 4.899 4.261 1.00 87.19 94 TYR A N 1
ATOM 716 C CA . TYR A 1 94 ? -1.878 5.303 4.048 1.00 87.19 94 TYR A CA 1
ATOM 717 C C . TYR A 1 94 ? -1.969 6.529 3.131 1.00 87.19 94 TYR A C 1
ATOM 719 O O . TYR A 1 94 ? -2.793 6.562 2.218 1.00 87.19 94 TYR A O 1
ATOM 727 N N . TYR A 1 95 ? -1.093 7.520 3.321 1.00 85.88 95 TYR A N 1
ATOM 728 C CA . TYR A 1 95 ? -1.040 8.699 2.463 1.00 85.88 95 TYR A CA 1
ATOM 729 C C . TYR A 1 95 ? -0.728 8.330 1.009 1.00 85.88 95 TYR A C 1
ATOM 731 O O . TYR A 1 95 ? -1.502 8.705 0.135 1.00 85.88 95 TYR A O 1
ATOM 739 N N . TYR A 1 96 ? 0.310 7.531 0.735 1.00 87.56 96 TYR A N 1
ATOM 740 C CA . TYR A 1 96 ? 0.614 7.104 -0.642 1.00 87.56 96 TYR A CA 1
ATOM 741 C C . TYR A 1 96 ? -0.523 6.289 -1.279 1.00 87.56 96 TYR A C 1
ATOM 743 O O . TYR A 1 96 ? -0.691 6.296 -2.496 1.00 87.56 96 TYR A O 1
ATOM 751 N N . ALA A 1 97 ? -1.326 5.588 -0.474 1.00 90.00 97 ALA A N 1
ATOM 752 C CA . ALA A 1 97 ? -2.476 4.839 -0.969 1.00 90.00 97 ALA A CA 1
ATOM 753 C C . ALA A 1 97 ? -3.693 5.734 -1.269 1.00 90.00 97 ALA A C 1
ATOM 755 O O . ALA A 1 97 ? -4.515 5.404 -2.131 1.00 90.00 97 ALA A O 1
ATOM 756 N N . VAL A 1 98 ? -3.850 6.855 -0.558 1.00 90.75 98 VAL A N 1
ATOM 757 C CA . VAL A 1 98 ? -5.087 7.653 -0.573 1.00 90.75 98 VAL A CA 1
ATOM 758 C C . VAL A 1 98 ? -4.939 8.989 -1.284 1.00 90.75 98 VAL A C 1
ATOM 760 O O . VAL A 1 98 ? -5.876 9.397 -1.984 1.00 90.75 98 VAL A O 1
ATOM 763 N N . PHE A 1 99 ? -3.808 9.663 -1.122 1.00 89.00 99 PHE A N 1
ATOM 764 C CA . PHE A 1 99 ? -3.593 10.994 -1.659 1.00 89.00 99 PHE A CA 1
ATOM 765 C C . PHE A 1 99 ? -3.546 10.965 -3.185 1.00 89.00 99 PHE A C 1
ATOM 767 O O . PHE A 1 99 ? -2.869 10.13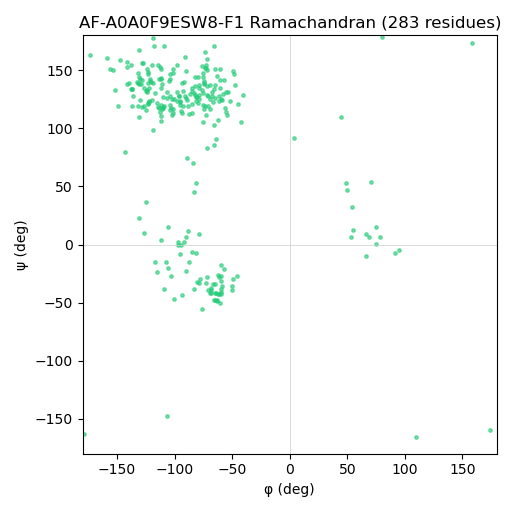2 -3.789 1.00 89.00 99 PHE A O 1
ATOM 774 N N . ARG A 1 100 ? -4.306 11.874 -3.794 1.00 89.38 100 ARG A N 1
ATOM 775 C CA . ARG A 1 100 ? -4.284 12.135 -5.229 1.00 89.38 100 ARG A CA 1
ATOM 776 C C . ARG A 1 100 ? -3.964 13.601 -5.429 1.00 89.38 100 ARG A C 1
ATOM 778 O O . ARG A 1 100 ? -4.490 14.434 -4.699 1.00 89.38 100 ARG A O 1
ATOM 785 N N . GLU A 1 101 ? -3.125 13.890 -6.406 1.00 85.88 101 GLU A N 1
ATOM 786 C CA . GLU A 1 101 ? -2.815 15.258 -6.793 1.00 85.88 101 GLU A CA 1
ATOM 787 C C . GLU A 1 101 ? -4.062 15.934 -7.382 1.00 85.88 101 GLU A C 1
ATOM 789 O O . GLU A 1 101 ? -4.753 15.353 -8.221 1.00 85.88 101 GLU A O 1
ATOM 794 N N . ASP A 1 102 ? -4.349 17.164 -6.952 1.00 83.69 102 ASP A N 1
ATOM 795 C CA . ASP A 1 102 ? -5.578 17.876 -7.327 1.00 83.69 102 ASP A CA 1
ATOM 796 C C . ASP A 1 102 ? -5.649 18.195 -8.832 1.00 83.69 102 ASP A C 1
ATOM 798 O O . ASP A 1 102 ? -6.731 18.187 -9.420 1.00 83.69 102 ASP A O 1
ATOM 802 N N . GLU A 1 103 ? -4.505 18.465 -9.468 1.00 84.62 103 GLU A N 1
ATOM 803 C CA . GLU A 1 103 ? -4.440 18.876 -10.877 1.00 84.62 103 GLU A CA 1
ATOM 804 C C . GLU A 1 103 ? -4.473 17.688 -11.848 1.00 84.62 103 GLU A C 1
ATOM 806 O O . GLU A 1 103 ? -5.094 17.769 -12.910 1.00 84.62 103 GLU A O 1
ATOM 811 N N . THR A 1 104 ? -3.813 16.581 -11.498 1.00 84.62 104 THR A N 1
ATOM 812 C CA . THR A 1 104 ? -3.637 15.424 -12.394 1.00 84.62 104 THR A CA 1
ATOM 813 C C . THR A 1 104 ? -4.525 14.237 -12.022 1.00 84.62 104 THR A C 1
ATOM 815 O O . THR A 1 104 ? -4.777 13.365 -12.854 1.00 84.62 104 THR A O 1
ATOM 818 N N . GLY A 1 105 ? -5.012 14.176 -10.779 1.00 85.25 105 GLY A N 1
ATOM 819 C CA . GLY A 1 105 ? -5.736 13.029 -10.232 1.00 85.25 105 GLY A CA 1
ATOM 820 C C . GLY A 1 105 ? -4.872 11.778 -10.027 1.00 85.25 105 GLY A C 1
ATOM 821 O O . GLY A 1 105 ? -5.414 10.719 -9.689 1.00 85.25 105 GLY A O 1
ATOM 822 N N . LEU A 1 106 ? -3.555 11.876 -10.237 1.00 88.75 106 LEU A N 1
ATOM 823 C CA . LEU A 1 106 ? -2.607 10.777 -10.074 1.00 88.75 106 LEU A CA 1
ATOM 824 C C . LEU A 1 106 ? -2.326 10.510 -8.593 1.00 88.75 106 LEU A C 1
ATOM 826 O O . LEU A 1 106 ? -2.455 11.398 -7.753 1.00 88.75 106 LEU A O 1
ATOM 830 N N . LEU A 1 107 ? -1.950 9.270 -8.273 1.00 90.38 107 LEU A N 1
ATOM 831 C CA . LEU A 1 107 ? -1.435 8.936 -6.943 1.00 90.38 107 LEU A CA 1
ATOM 832 C C . LEU A 1 107 ? -0.021 9.487 -6.769 1.00 90.38 107 LEU A C 1
ATOM 834 O O . LEU A 1 107 ? 0.745 9.558 -7.733 1.00 90.38 107 LEU A O 1
ATOM 838 N N . GLU A 1 108 ? 0.330 9.776 -5.519 1.00 87.62 108 GLU A N 1
ATOM 839 C CA . GLU A 1 108 ? 1.702 10.107 -5.145 1.00 87.62 108 GLU A CA 1
ATOM 840 C C . GLU A 1 108 ? 2.641 8.945 -5.501 1.00 87.62 108 GLU A C 1
ATOM 842 O O . GLU A 1 108 ? 2.432 7.799 -5.086 1.00 87.62 108 GLU A O 1
ATOM 847 N N . LYS A 1 109 ? 3.679 9.247 -6.283 1.00 88.19 109 LYS A N 1
ATOM 848 C CA . LYS A 1 109 ? 4.706 8.283 -6.689 1.00 88.19 109 LYS A CA 1
ATOM 849 C C . LYS A 1 109 ? 5.852 8.322 -5.683 1.00 88.19 109 LYS A C 1
ATOM 851 O O . LYS A 1 109 ? 6.269 9.396 -5.267 1.00 88.19 109 LYS A O 1
ATOM 856 N N . PHE A 1 110 ? 6.403 7.165 -5.336 1.00 88.19 110 PHE A N 1
ATOM 857 C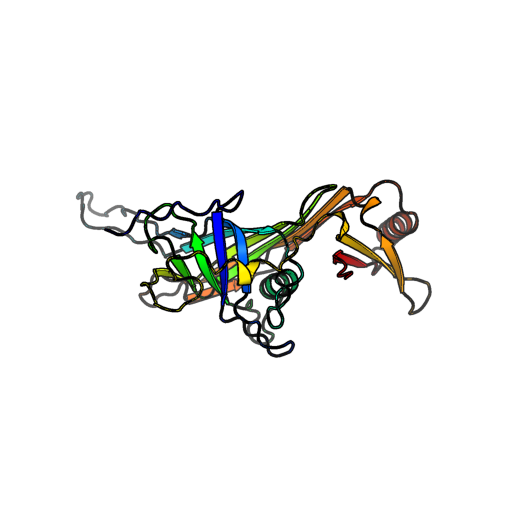 CA . PHE A 1 110 ? 7.552 7.075 -4.434 1.00 88.19 110 PHE A CA 1
ATOM 858 C C . PHE A 1 110 ? 8.529 5.988 -4.873 1.00 88.19 110 PHE A C 1
ATOM 860 O O . PHE A 1 110 ? 8.171 5.012 -5.540 1.00 88.19 110 PHE A O 1
ATOM 867 N N . ASP A 1 111 ? 9.778 6.125 -4.450 1.00 87.88 111 ASP A N 1
ATOM 868 C CA . ASP A 1 111 ? 10.798 5.124 -4.720 1.00 87.88 111 ASP A CA 1
ATOM 869 C C . ASP A 1 111 ? 10.881 4.152 -3.542 1.00 87.88 111 ASP A C 1
ATOM 871 O O . ASP A 1 111 ? 10.808 4.539 -2.373 1.00 87.88 111 ASP A O 1
ATOM 875 N N . LEU A 1 112 ? 11.031 2.865 -3.842 1.00 87.00 112 LEU A N 1
ATOM 876 C CA . LEU A 1 112 ? 11.134 1.818 -2.837 1.00 87.00 112 LEU A CA 1
ATOM 877 C C . LEU A 1 112 ? 12.429 1.051 -3.025 1.00 87.00 112 LEU A C 1
ATOM 879 O O . LEU A 1 112 ? 12.651 0.410 -4.049 1.00 87.00 112 LEU A O 1
ATOM 883 N N . ARG A 1 113 ? 13.256 1.046 -1.988 1.00 85.00 113 ARG A N 1
ATOM 884 C CA . ARG A 1 113 ? 14.438 0.196 -1.926 1.00 85.00 113 ARG A CA 1
ATOM 885 C C . ARG A 1 113 ? 14.124 -1.079 -1.166 1.00 85.00 113 ARG A C 1
ATOM 887 O O . ARG A 1 113 ? 13.671 -1.026 -0.024 1.00 85.00 113 ARG A O 1
ATOM 894 N N . VAL A 1 114 ? 14.437 -2.219 -1.770 1.00 83.12 114 VAL A N 1
ATOM 895 C CA . VAL A 1 114 ? 14.298 -3.543 -1.155 1.00 83.12 114 VAL A CA 1
ATOM 896 C C . VAL A 1 114 ? 15.679 -4.168 -1.007 1.00 83.12 114 VAL A C 1
ATOM 898 O O . VAL A 1 114 ? 16.386 -4.355 -1.998 1.00 83.12 114 VAL A O 1
ATOM 901 N N . LYS A 1 115 ? 16.051 -4.509 0.229 1.00 79.12 115 LYS A N 1
ATOM 902 C CA . LYS A 1 115 ? 17.247 -5.296 0.561 1.00 79.12 115 LYS A CA 1
ATOM 903 C C . LYS A 1 115 ? 16.809 -6.648 1.100 1.00 79.12 115 LYS A C 1
ATOM 905 O O . LYS A 1 115 ? 16.360 -6.738 2.242 1.00 79.12 115 LYS A O 1
ATOM 910 N N . TYR A 1 116 ? 16.963 -7.700 0.303 1.00 75.44 116 TYR A N 1
ATOM 911 C CA . TYR A 1 116 ? 16.713 -9.060 0.779 1.00 75.44 116 TYR A CA 1
ATOM 912 C C . TYR A 1 116 ? 17.853 -9.521 1.687 1.00 75.44 116 TYR A C 1
ATOM 914 O O . TYR A 1 116 ? 19.026 -9.246 1.416 1.00 75.44 116 TYR A O 1
ATOM 922 N N . ALA A 1 117 ? 17.507 -10.235 2.754 1.00 66.50 117 ALA A N 1
ATOM 923 C CA . ALA A 1 117 ? 18.461 -10.843 3.666 1.00 66.50 117 ALA A CA 1
ATOM 924 C C . ALA A 1 117 ? 19.150 -12.042 2.986 1.00 66.50 117 ALA A C 1
ATOM 926 O O . ALA A 1 117 ? 18.730 -13.186 3.131 1.00 66.50 117 ALA A O 1
ATOM 927 N N . ALA A 1 118 ? 20.195 -11.794 2.196 1.00 58.94 118 ALA A N 1
ATOM 928 C CA . ALA A 1 118 ? 21.012 -12.864 1.632 1.00 58.94 118 ALA A CA 1
ATOM 929 C C . ALA A 1 118 ? 22.059 -13.349 2.649 1.00 58.94 118 ALA A C 1
ATOM 931 O O . ALA A 1 118 ? 22.721 -12.551 3.315 1.00 58.94 118 ALA A O 1
ATOM 932 N N . SER A 1 119 ? 22.217 -14.671 2.737 1.00 49.62 119 SER A N 1
ATOM 933 C CA . SER A 1 119 ? 23.338 -15.322 3.416 1.00 49.62 119 SER A CA 1
ATOM 934 C C . SER A 1 119 ? 24.608 -15.143 2.574 1.00 49.62 119 SER A C 1
ATOM 936 O O . SER A 1 119 ? 24.627 -15.394 1.370 1.00 49.62 119 SER A O 1
ATOM 938 N N . ASP A 1 120 ? 25.651 -14.658 3.242 1.00 48.66 120 ASP A N 1
ATOM 939 C CA . ASP A 1 120 ? 27.079 -14.761 2.922 1.00 48.66 120 ASP A CA 1
ATOM 940 C C . ASP A 1 120 ? 27.604 -14.043 1.663 1.00 48.66 120 ASP A C 1
ATOM 942 O O . ASP A 1 120 ? 28.820 -13.886 1.523 1.00 48.66 120 ASP A O 1
ATOM 946 N N . VAL A 1 121 ? 26.741 -13.521 0.784 1.00 50.69 121 VAL A N 1
ATOM 947 C CA . VAL A 1 121 ? 27.161 -12.732 -0.387 1.00 50.69 121 VAL A CA 1
ATOM 948 C C . VAL A 1 121 ? 26.734 -11.266 -0.235 1.00 50.69 121 VAL A C 1
ATOM 950 O O . VAL A 1 121 ? 25.543 -10.960 -0.324 1.00 50.69 121 VAL A O 1
ATOM 953 N N . PRO A 1 122 ? 27.674 -10.322 -0.038 1.00 51.19 122 PRO A N 1
ATOM 954 C CA . PRO A 1 122 ? 27.327 -8.917 0.115 1.00 51.19 122 PRO A CA 1
ATOM 955 C C . PRO A 1 122 ? 26.709 -8.352 -1.177 1.00 51.19 122 PRO A C 1
ATOM 957 O O . PRO A 1 122 ? 27.330 -8.380 -2.238 1.00 51.19 122 PRO A O 1
ATOM 960 N N . ASN A 1 123 ? 25.515 -7.763 -1.048 1.00 51.81 123 ASN A N 1
ATOM 961 C CA . ASN A 1 123 ? 24.914 -6.778 -1.963 1.00 51.81 123 ASN A CA 1
ATOM 962 C C . ASN A 1 123 ? 24.340 -7.248 -3.316 1.00 51.81 123 ASN A C 1
ATOM 964 O O . ASN A 1 123 ? 24.045 -6.400 -4.153 1.00 51.81 123 ASN A O 1
ATOM 968 N N . TYR A 1 124 ? 24.102 -8.542 -3.552 1.00 53.09 124 TYR A N 1
ATOM 969 C CA . TYR A 1 124 ? 23.449 -8.976 -4.807 1.00 53.09 124 TYR A CA 1
ATOM 970 C C . TYR A 1 124 ? 21.920 -8.851 -4.815 1.00 53.09 124 TYR A C 1
ATOM 972 O O . TYR A 1 124 ? 21.298 -9.023 -5.861 1.00 53.09 124 TYR A O 1
ATOM 980 N N . SER A 1 125 ? 21.312 -8.522 -3.679 1.00 63.12 125 SER A N 1
ATOM 981 C CA . SER A 1 125 ? 19.861 -8.522 -3.507 1.00 63.12 125 SER A CA 1
ATOM 982 C C . SER A 1 125 ? 19.316 -7.180 -3.010 1.00 63.12 125 SER A C 1
ATOM 984 O O . SER A 1 125 ? 18.373 -7.144 -2.219 1.00 63.12 125 SER A O 1
ATOM 986 N N . ASN A 1 126 ? 19.925 -6.088 -3.486 1.00 76.94 126 ASN A N 1
ATOM 987 C CA . ASN A 1 126 ? 19.468 -4.718 -3.266 1.00 76.94 126 ASN A CA 1
ATOM 988 C C . ASN A 1 126 ? 18.948 -4.137 -4.585 1.00 76.94 126 ASN A C 1
ATOM 990 O O . ASN A 1 126 ? 19.714 -3.971 -5.540 1.00 76.94 126 ASN A O 1
ATOM 994 N N . PHE A 1 127 ? 17.660 -3.814 -4.627 1.00 84.56 127 PHE A N 1
ATOM 995 C CA . PHE A 1 127 ? 17.009 -3.228 -5.794 1.00 84.56 127 PHE A CA 1
ATOM 996 C C . PHE A 1 127 ? 16.281 -1.948 -5.399 1.00 84.56 127 PHE A C 1
ATOM 998 O O . PHE A 1 127 ? 15.572 -1.934 -4.392 1.00 84.56 127 PHE A O 1
ATOM 1005 N N . ASP A 1 128 ? 16.444 -0.907 -6.212 1.00 87.12 128 ASP A N 1
ATOM 1006 C CA . ASP A 1 128 ? 15.598 0.281 -6.178 1.00 87.12 128 ASP A CA 1
ATOM 1007 C C . ASP A 1 128 ? 14.500 0.106 -7.222 1.00 87.12 128 ASP A C 1
ATOM 1009 O O . ASP A 1 128 ? 14.767 -0.129 -8.400 1.00 87.12 128 ASP A O 1
ATOM 1013 N N . TYR A 1 129 ? 13.261 0.191 -6.771 1.00 90.75 129 TYR A N 1
ATOM 1014 C CA . TYR A 1 129 ? 12.082 0.249 -7.613 1.00 90.75 129 TYR A CA 1
ATOM 1015 C C . TYR A 1 129 ? 11.654 1.702 -7.684 1.00 90.75 129 TYR A C 1
ATOM 1017 O O . TYR A 1 129 ? 11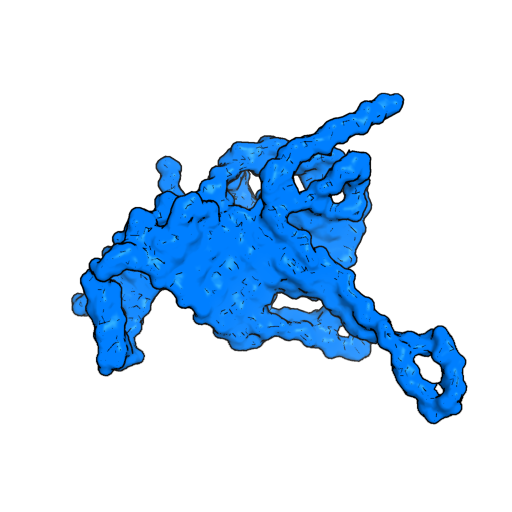.470 2.332 -6.641 1.00 90.75 129 TYR A O 1
ATOM 1025 N N . LEU A 1 130 ? 11.529 2.234 -8.892 1.00 89.56 130 LEU A N 1
ATOM 1026 C CA . LEU A 1 130 ? 11.296 3.657 -9.104 1.00 89.56 130 LEU A CA 1
ATOM 1027 C C . LEU A 1 130 ? 9.828 3.939 -9.410 1.00 89.56 130 LEU A C 1
ATOM 1029 O O . LEU A 1 130 ? 9.152 3.130 -10.054 1.00 89.56 130 LEU A O 1
ATOM 1033 N N . GLN A 1 131 ? 9.369 5.112 -8.967 1.00 89.38 131 GLN A N 1
ATOM 1034 C CA . GLN A 1 131 ? 8.040 5.660 -9.252 1.00 89.38 131 GLN A CA 1
ATOM 1035 C C . GLN A 1 131 ? 6.906 4.658 -8.990 1.00 89.38 131 GLN A C 1
ATOM 1037 O O . GLN A 1 131 ? 6.014 4.462 -9.819 1.00 89.38 131 GLN A O 1
ATOM 1042 N N . ASN A 1 132 ? 6.957 3.998 -7.836 1.00 91.75 132 ASN A N 1
ATOM 1043 C CA . ASN A 1 132 ? 5.916 3.076 -7.415 1.00 91.75 132 ASN A CA 1
ATOM 1044 C C . ASN A 1 132 ? 4.688 3.844 -6.953 1.00 91.75 132 ASN A C 1
ATOM 1046 O O . ASN A 1 132 ? 4.785 4.904 -6.336 1.00 91.75 132 ASN A O 1
ATOM 1050 N N . VAL A 1 133 ? 3.536 3.239 -7.193 1.00 93.50 133 VAL A N 1
ATOM 1051 C CA . VAL A 1 133 ? 2.261 3.618 -6.596 1.00 93.50 133 VAL A CA 1
ATOM 1052 C C . VAL A 1 133 ? 1.668 2.408 -5.887 1.00 93.50 133 VAL A C 1
ATOM 1054 O O . VAL A 1 133 ? 1.911 1.261 -6.279 1.00 93.50 133 VAL A O 1
ATOM 1057 N N . ILE A 1 134 ? 0.877 2.652 -4.844 1.00 94.56 134 ILE A N 1
ATOM 1058 C CA . ILE A 1 134 ? 0.174 1.580 -4.136 1.00 94.56 134 ILE A CA 1
ATOM 1059 C C . ILE A 1 134 ? -1.137 1.278 -4.862 1.00 94.56 134 ILE A C 1
ATOM 1061 O O . ILE A 1 134 ? -2.058 2.101 -4.888 1.00 94.56 134 ILE A O 1
ATOM 1065 N N . ASN A 1 135 ? -1.231 0.080 -5.438 1.00 95.50 135 ASN A N 1
ATOM 1066 C CA . ASN A 1 135 ? -2.470 -0.413 -6.025 1.00 95.50 135 ASN A CA 1
ATOM 1067 C C . ASN A 1 135 ? -3.442 -0.863 -4.936 1.00 95.50 135 ASN A C 1
ATOM 1069 O O . ASN A 1 135 ? -4.548 -0.337 -4.856 1.00 95.50 135 ASN A O 1
ATOM 1073 N N . THR A 1 136 ? -2.999 -1.777 -4.077 1.00 96.12 136 THR A N 1
ATOM 1074 C CA . THR A 1 136 ? -3.787 -2.288 -2.954 1.00 96.12 136 THR A CA 1
ATOM 1075 C C . THR A 1 136 ? -3.080 -1.920 -1.663 1.00 96.12 136 THR A C 1
ATOM 1077 O O . THR A 1 136 ? -1.887 -2.171 -1.534 1.00 96.12 136 THR A O 1
ATOM 1080 N N . TRP A 1 137 ? -3.789 -1.348 -0.700 1.00 95.44 137 TRP A N 1
ATOM 1081 C CA . TRP A 1 137 ? -3.300 -1.138 0.657 1.00 95.44 137 TRP A CA 1
ATOM 1082 C C . TRP A 1 137 ? -4.248 -1.829 1.620 1.00 95.44 137 TRP A C 1
ATOM 1084 O O . TRP A 1 137 ? -5.442 -1.541 1.628 1.00 95.44 137 TRP A O 1
ATOM 1094 N N . GLN A 1 138 ? -3.715 -2.723 2.437 1.00 93.88 138 GLN A N 1
ATOM 1095 C CA . GLN A 1 138 ? -4.469 -3.479 3.413 1.00 93.88 138 GLN A CA 1
ATOM 1096 C C . GLN A 1 138 ? -3.882 -3.260 4.800 1.00 93.88 138 GLN A C 1
ATOM 1098 O O . GLN A 1 138 ? -2.676 -3.374 5.025 1.00 93.88 138 GLN A O 1
ATOM 1103 N N . PHE A 1 139 ? -4.771 -2.990 5.742 1.00 90.44 139 PHE A N 1
ATOM 1104 C CA . PHE A 1 139 ? -4.480 -2.953 7.160 1.00 90.44 139 PHE A CA 1
ATOM 1105 C C . PHE A 1 139 ? -5.332 -3.998 7.853 1.00 90.44 139 PHE A C 1
ATOM 1107 O O . PHE A 1 139 ? -6.560 -3.972 7.739 1.00 90.44 139 PHE A O 1
ATOM 1114 N N . ARG A 1 140 ? -4.684 -4.905 8.580 1.00 90.62 140 ARG A N 1
ATOM 1115 C CA . ARG A 1 140 ? -5.362 -5.987 9.286 1.00 90.62 140 ARG A CA 1
ATOM 1116 C C . ARG A 1 140 ? -4.867 -6.091 10.717 1.00 90.62 140 ARG A C 1
ATOM 1118 O O . ARG A 1 140 ? -3.669 -6.006 10.987 1.00 90.62 140 ARG A O 1
ATOM 1125 N N . VAL A 1 141 ? -5.810 -6.325 11.617 1.00 89.06 141 VAL A N 1
ATOM 1126 C CA . VAL A 1 141 ? -5.552 -6.684 13.006 1.00 89.06 141 VAL A CA 1
ATOM 1127 C C . VAL A 1 141 ? -6.493 -7.810 13.416 1.00 89.06 141 VAL A C 1
ATOM 1129 O O . VAL A 1 141 ? -7.695 -7.764 13.153 1.00 89.06 141 VAL A O 1
ATOM 1132 N N . GLU A 1 142 ? -5.944 -8.825 14.069 1.00 90.94 142 GLU A N 1
ATOM 1133 C CA . GLU A 1 142 ? -6.696 -9.931 14.660 1.00 90.94 142 GLU A CA 1
ATOM 1134 C C . GLU A 1 142 ? -6.456 -9.973 16.165 1.00 90.94 142 GLU A C 1
ATOM 1136 O O . GLU A 1 142 ? -5.445 -9.466 16.653 1.00 90.94 142 GLU A O 1
ATOM 1141 N N . ALA A 1 143 ? -7.408 -10.539 16.907 1.00 88.38 143 ALA A N 1
ATOM 1142 C CA . ALA A 1 143 ? -7.265 -10.721 18.343 1.00 88.38 143 ALA A CA 1
ATOM 1143 C C . ALA A 1 143 ? -5.968 -11.467 18.670 1.00 88.38 143 ALA A C 1
ATOM 1145 O O . ALA A 1 143 ? -5.696 -12.517 18.095 1.00 88.38 143 ALA A O 1
ATOM 1146 N N . GLU A 1 144 ? -5.208 -10.915 19.619 1.00 87.31 144 GLU A N 1
ATOM 1147 C CA . GLU A 1 144 ? -3.930 -11.460 20.100 1.00 87.31 144 GLU A CA 1
ATOM 1148 C C . GLU A 1 144 ? -2.783 -11.456 19.068 1.00 87.31 144 GLU A C 1
ATOM 1150 O O . GLU A 1 144 ? -1.711 -11.983 19.362 1.00 87.31 144 GLU A O 1
ATOM 1155 N N . ASP A 1 145 ? -2.959 -10.814 17.906 1.00 90.19 145 ASP A N 1
ATOM 1156 C CA . ASP A 1 145 ? -1.937 -10.746 16.857 1.00 90.19 145 ASP A CA 1
ATOM 1157 C C . ASP A 1 145 ? -1.321 -9.340 16.696 1.00 90.19 145 ASP A C 1
ATOM 1159 O O . ASP A 1 145 ? -1.736 -8.334 17.289 1.00 90.19 145 ASP A O 1
ATOM 1163 N N . VAL A 1 146 ? -0.266 -9.281 15.892 1.00 88.31 146 VAL A N 1
ATOM 1164 C CA . VAL A 1 146 ? 0.400 -8.068 15.439 1.00 88.31 146 VAL A CA 1
ATOM 1165 C C . VAL A 1 146 ? -0.441 -7.376 14.370 1.00 88.31 146 VAL A C 1
ATOM 1167 O O . VAL A 1 146 ? -1.054 -8.003 13.510 1.00 88.31 146 VAL A O 1
ATOM 1170 N N . VAL A 1 147 ? -0.429 -6.046 14.389 1.00 87.69 147 VAL A N 1
ATOM 1171 C CA . VAL A 1 147 ? -1.039 -5.250 13.327 1.00 87.69 147 VAL A CA 1
ATOM 1172 C C . VAL A 1 147 ? -0.160 -5.332 12.082 1.00 87.69 147 VAL A C 1
ATOM 1174 O O . VAL A 1 147 ? 0.996 -4.908 12.115 1.00 87.69 147 VAL A O 1
ATOM 1177 N N . ASN A 1 148 ? -0.699 -5.852 10.982 1.00 90.00 148 ASN A N 1
ATOM 1178 C CA . ASN A 1 148 ? 0.046 -6.050 9.742 1.00 90.00 148 ASN A CA 1
ATOM 1179 C C . ASN A 1 148 ? -0.446 -5.096 8.649 1.00 90.00 148 ASN A C 1
ATOM 1181 O O . ASN A 1 148 ? -1.651 -4.887 8.475 1.00 90.00 148 ASN A O 1
ATOM 1185 N N . ILE A 1 149 ? 0.506 -4.529 7.910 1.00 91.00 149 ILE A N 1
ATOM 1186 C CA . ILE A 1 149 ? 0.255 -3.720 6.720 1.00 91.00 149 ILE A CA 1
ATOM 1187 C C . ILE A 1 149 ? 0.740 -4.524 5.522 1.00 91.00 149 ILE A C 1
ATOM 1189 O O . ILE A 1 149 ? 1.894 -4.961 5.478 1.00 91.00 149 ILE A O 1
ATOM 1193 N N . THR A 1 150 ? -0.139 -4.700 4.545 1.00 94.38 150 THR A N 1
ATOM 1194 C CA . THR A 1 150 ? 0.171 -5.355 3.277 1.00 94.38 150 THR A CA 1
ATOM 1195 C C . THR A 1 150 ? -0.128 -4.387 2.146 1.00 94.38 150 THR A C 1
ATOM 1197 O O . THR A 1 150 ? -1.149 -3.705 2.161 1.00 94.38 150 THR A O 1
ATOM 1200 N N . MET A 1 151 ? 0.781 -4.274 1.184 1.00 94.56 151 MET A N 1
ATOM 1201 C CA . MET A 1 151 ? 0.618 -3.372 0.049 1.00 94.56 151 MET A CA 1
ATOM 1202 C C . MET A 1 151 ? 1.032 -4.053 -1.243 1.00 94.56 151 MET A C 1
ATOM 1204 O O . MET A 1 151 ? 2.121 -4.616 -1.305 1.00 94.56 151 MET A O 1
ATOM 1208 N N . ASP A 1 152 ? 0.211 -3.910 -2.276 1.00 95.88 152 ASP A N 1
ATOM 1209 C CA . ASP A 1 152 ? 0.558 -4.275 -3.643 1.00 95.88 152 ASP A CA 1
ATOM 1210 C C . ASP A 1 152 ? 1.044 -3.039 -4.383 1.00 95.88 152 ASP A C 1
ATOM 1212 O O . ASP A 1 152 ? 0.374 -2.001 -4.419 1.00 95.88 152 ASP A O 1
ATOM 1216 N N . LEU A 1 153 ? 2.215 -3.158 -4.992 1.00 94.62 153 LEU A N 1
ATOM 1217 C CA . LEU A 1 153 ? 2.917 -2.059 -5.626 1.00 94.62 153 LEU A CA 1
ATOM 1218 C C . LEU A 1 153 ? 2.959 -2.245 -7.132 1.00 94.62 153 LEU A C 1
ATOM 1220 O O . LEU A 1 153 ? 3.148 -3.349 -7.643 1.00 94.62 153 LEU A O 1
ATOM 1224 N N . VAL A 1 154 ? 2.834 -1.126 -7.836 1.00 95.00 154 VAL A N 1
ATOM 1225 C CA . VAL A 1 154 ? 3.010 -1.046 -9.282 1.00 95.00 154 VAL A CA 1
ATOM 1226 C C . VAL A 1 154 ? 4.030 0.047 -9.567 1.00 95.00 154 VAL A C 1
ATOM 1228 O O . VAL A 1 154 ? 3.808 1.198 -9.206 1.00 95.00 154 VAL A O 1
ATOM 1231 N N . GLY A 1 155 ? 5.150 -0.319 -10.189 1.00 92.75 155 GLY A N 1
ATOM 1232 C CA . GLY A 1 155 ? 6.253 0.597 -10.494 1.00 92.75 155 GLY A CA 1
ATOM 1233 C C . GLY A 1 155 ? 6.539 0.720 -11.986 1.00 92.75 155 GLY A C 1
ATOM 1234 O O . GLY A 1 155 ? 5.915 0.047 -12.816 1.00 92.75 155 GLY A O 1
ATOM 1235 N N . THR A 1 156 ? 7.507 1.573 -12.325 1.00 90.31 156 THR A N 1
ATOM 1236 C CA . THR A 1 156 ? 7.954 1.781 -13.712 1.00 90.31 156 THR A CA 1
ATOM 1237 C C . THR A 1 156 ? 9.240 1.019 -14.021 1.00 90.31 156 THR A C 1
ATOM 1239 O O . THR A 1 156 ? 9.320 0.329 -15.037 1.00 90.31 156 THR A O 1
ATOM 1242 N N . GLU A 1 157 ? 10.233 1.106 -13.136 1.00 88.88 157 GLU A N 1
ATOM 1243 C CA . GLU A 1 157 ? 11.589 0.609 -13.370 1.00 88.88 157 GLU A CA 1
ATOM 1244 C C . GLU A 1 157 ? 12.158 -0.100 -12.134 1.00 88.88 157 GLU A C 1
ATOM 1246 O O . GLU A 1 157 ? 11.781 0.180 -10.995 1.00 88.88 157 GLU A O 1
ATOM 1251 N N . ARG A 1 158 ? 13.102 -1.021 -12.370 1.00 89.44 158 ARG A N 1
ATOM 1252 C CA . ARG A 1 158 ? 13.948 -1.620 -11.335 1.00 89.44 158 ARG A CA 1
ATOM 1253 C C . ARG A 1 158 ? 15.421 -1.392 -11.654 1.00 89.44 158 ARG A C 1
ATOM 1255 O O . ARG A 1 158 ? 15.926 -1.918 -12.645 1.00 89.44 158 ARG A O 1
ATOM 1262 N N . VAL A 1 159 ? 16.128 -0.739 -10.740 1.00 87.38 159 VAL A N 1
ATOM 1263 C CA . VAL A 1 159 ? 17.569 -0.500 -10.802 1.00 87.38 159 VAL A CA 1
ATOM 1264 C C . VAL A 1 159 ? 18.282 -1.390 -9.789 1.00 87.38 159 VAL A C 1
ATOM 1266 O O . VAL A 1 159 ? 17.973 -1.392 -8.598 1.00 87.38 159 VAL A O 1
ATOM 1269 N N . GLN A 1 160 ? 19.264 -2.161 -10.254 1.00 82.50 160 GLN A N 1
ATOM 1270 C CA . GLN A 1 160 ? 20.169 -2.872 -9.355 1.00 82.50 160 GLN A CA 1
ATOM 1271 C C . GLN A 1 160 ? 21.245 -1.906 -8.863 1.00 82.50 160 GLN A C 1
ATOM 1273 O O . GLN A 1 160 ? 21.933 -1.270 -9.662 1.00 82.50 160 GLN A O 1
ATOM 1278 N N . LEU A 1 161 ? 21.416 -1.809 -7.548 1.00 69.69 161 LEU A N 1
ATOM 1279 C CA . LEU A 1 161 ? 22.398 -0.898 -6.976 1.00 69.69 161 LEU A CA 1
ATOM 1280 C C . LEU A 1 161 ? 23.787 -1.523 -6.914 1.00 69.69 161 LEU A C 1
ATOM 1282 O O . LEU A 1 161 ? 23.979 -2.621 -6.391 1.00 69.69 161 LEU A O 1
ATOM 1286 N N . ALA A 1 162 ? 24.778 -0.763 -7.375 1.00 61.75 162 ALA A N 1
ATOM 1287 C CA . ALA A 1 162 ? 26.167 -1.015 -7.026 1.00 61.75 162 ALA A CA 1
ATOM 1288 C C . ALA A 1 162 ? 26.411 -0.640 -5.554 1.00 61.75 162 ALA A C 1
ATOM 1290 O O . ALA A 1 162 ? 25.780 0.264 -5.007 1.00 61.75 162 ALA A O 1
ATOM 1291 N N . ARG A 1 163 ? 27.358 -1.320 -4.901 1.00 57.56 163 ARG A N 1
ATOM 1292 C CA . ARG A 1 163 ? 27.757 -1.027 -3.516 1.00 57.56 163 ARG A CA 1
ATOM 1293 C C . ARG A 1 163 ? 28.187 0.439 -3.374 1.00 57.56 163 ARG A C 1
ATOM 1295 O O . ARG A 1 163 ? 29.218 0.820 -3.922 1.00 57.56 163 ARG A O 1
ATOM 1302 N N . ILE A 1 164 ? 27.471 1.210 -2.555 1.00 54.50 164 ILE A N 1
ATOM 1303 C CA . ILE A 1 164 ? 27.881 2.554 -2.125 1.00 54.50 164 ILE A CA 1
ATOM 1304 C C . ILE A 1 164 ? 28.447 2.456 -0.698 1.00 54.50 164 ILE A C 1
ATOM 1306 O O . ILE A 1 164 ? 27.704 2.123 0.229 1.00 54.50 164 ILE A O 1
ATOM 1310 N N . PRO A 1 165 ? 29.754 2.695 -0.479 1.00 46.97 165 PRO A N 1
ATOM 1311 C CA . PRO A 1 165 ? 30.324 2.755 0.866 1.00 46.97 165 PRO A CA 1
ATOM 1312 C C . PRO A 1 165 ? 29.688 3.889 1.689 1.00 46.97 165 PRO A C 1
ATOM 1314 O O . PRO A 1 165 ? 29.672 5.029 1.237 1.00 46.97 165 PRO A O 1
ATOM 1317 N N . GLY A 1 166 ? 29.197 3.587 2.896 1.00 51.34 166 GLY A N 1
ATOM 1318 C CA . GLY A 1 166 ? 28.629 4.578 3.828 1.00 51.34 166 GLY A CA 1
ATOM 1319 C C . GLY A 1 166 ? 27.106 4.750 3.775 1.00 51.34 166 GLY A C 1
ATOM 1320 O O . GLY A 1 166 ? 26.555 5.458 4.610 1.00 51.34 166 GLY A O 1
ATOM 1321 N N . ASP A 1 167 ? 26.417 4.085 2.849 1.00 56.50 167 ASP A N 1
ATOM 1322 C CA . ASP A 1 167 ? 24.953 4.036 2.831 1.00 56.50 167 ASP A CA 1
ATOM 1323 C C . ASP A 1 167 ? 24.465 3.011 3.881 1.00 56.50 167 ASP A C 1
ATOM 1325 O O . ASP A 1 167 ? 24.911 1.857 3.844 1.00 56.50 167 ASP A O 1
ATOM 1329 N N . PRO A 1 168 ? 23.578 3.405 4.819 1.00 53.19 168 PRO A N 1
ATOM 1330 C CA . PRO A 1 168 ? 23.130 2.561 5.929 1.00 53.19 168 PRO A CA 1
ATOM 1331 C C . PRO A 1 168 ? 22.440 1.266 5.480 1.00 53.19 168 PRO A C 1
ATOM 1333 O O . PRO A 1 168 ? 22.330 0.336 6.273 1.00 53.19 168 PRO A O 1
ATOM 1336 N N . ILE A 1 169 ? 21.996 1.174 4.222 1.00 54.06 169 ILE A N 1
ATOM 1337 C CA . ILE A 1 169 ? 21.408 -0.042 3.649 1.00 54.06 169 ILE A CA 1
ATOM 1338 C C . ILE A 1 169 ? 22.386 -0.781 2.731 1.00 54.06 169 ILE A C 1
ATOM 1340 O O . ILE A 1 169 ? 22.305 -2.003 2.639 1.00 54.06 169 ILE A O 1
ATOM 1344 N N . AS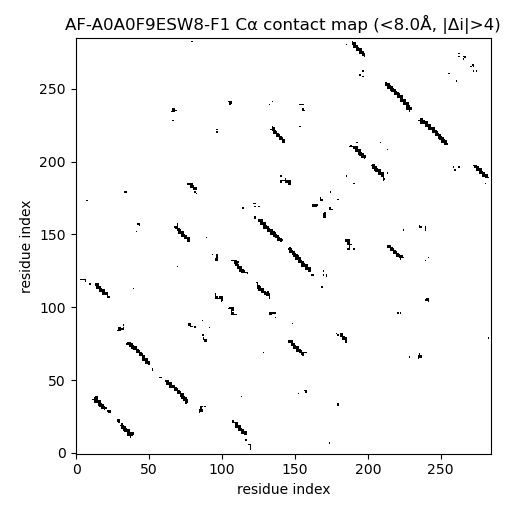N A 1 170 ? 23.354 -0.112 2.097 1.00 50.88 170 ASN A N 1
ATOM 1345 C CA . ASN A 1 170 ? 24.359 -0.778 1.247 1.00 50.88 170 ASN A CA 1
ATOM 1346 C C . ASN A 1 170 ? 25.652 -1.184 1.986 1.00 50.88 170 ASN A C 1
ATOM 1348 O O . ASN A 1 170 ? 26.574 -1.738 1.367 1.00 50.88 170 ASN A O 1
ATOM 1352 N N . SER A 1 171 ? 25.737 -0.946 3.298 1.00 52.19 171 SER A N 1
ATOM 1353 C CA . SER A 1 171 ? 26.782 -1.519 4.145 1.00 52.19 171 SER A CA 1
ATOM 1354 C C . SER A 1 171 ? 26.664 -3.051 4.213 1.00 52.19 171 SER A C 1
ATOM 1356 O O . SER A 1 171 ? 25.594 -3.642 4.038 1.00 52.19 171 SER A O 1
ATOM 1358 N N . VAL A 1 172 ? 27.819 -3.699 4.411 1.00 43.59 172 VAL A N 1
ATOM 1359 C CA . VAL A 1 172 ? 27.942 -5.163 4.579 1.00 43.59 172 VAL A CA 1
ATOM 1360 C C . VAL A 1 172 ? 27.185 -5.625 5.826 1.00 43.59 172 VAL A C 1
ATOM 1362 O O . VAL A 1 172 ? 26.692 -6.747 5.877 1.00 43.59 172 VAL A O 1
ATOM 1365 N N . ASP A 1 173 ? 27.038 -4.723 6.789 1.00 46.09 173 ASP A N 1
ATOM 1366 C CA . ASP A 1 173 ? 26.240 -4.939 7.977 1.00 46.09 173 ASP A CA 1
ATOM 1367 C C . ASP A 1 173 ? 24.756 -4.670 7.665 1.00 46.09 173 ASP A C 1
ATOM 1369 O O . ASP A 1 173 ? 24.441 -3.771 6.874 1.00 46.09 173 ASP A O 1
ATOM 1373 N N . PRO A 1 174 ? 23.807 -5.420 8.256 1.00 50.03 174 PRO A N 1
ATOM 1374 C CA . PRO A 1 174 ? 22.410 -4.986 8.272 1.00 50.03 174 PRO A CA 1
ATOM 1375 C C . PRO A 1 174 ? 22.350 -3.527 8.760 1.00 50.03 174 PRO A C 1
ATOM 1377 O O . PRO A 1 174 ? 23.218 -3.147 9.557 1.00 50.03 174 PRO A O 1
ATOM 1380 N N . PRO A 1 175 ? 21.374 -2.708 8.301 1.00 52.50 175 PRO A N 1
ATOM 1381 C CA . PRO A 1 175 ? 21.213 -1.345 8.807 1.00 52.50 175 PRO A CA 1
ATOM 1382 C C . PRO A 1 175 ? 21.326 -1.408 10.320 1.00 52.50 175 PRO A C 1
ATOM 1384 O O . PRO A 1 175 ? 20.647 -2.238 10.936 1.00 52.50 175 PRO A O 1
ATOM 1387 N N . SER A 1 176 ? 22.308 -0.675 10.863 1.00 46.38 176 SER A N 1
ATOM 1388 C CA . SER A 1 176 ? 22.864 -0.960 12.185 1.00 46.38 176 SER A CA 1
ATOM 1389 C C . SER A 1 176 ? 21.726 -1.175 13.165 1.00 46.38 176 SER A C 1
ATOM 1391 O O . SER A 1 176 ? 20.731 -0.452 13.128 1.00 46.38 176 SER A O 1
ATOM 1393 N N . THR A 1 177 ? 21.842 -2.187 14.021 1.00 43.31 177 THR A N 1
ATOM 1394 C CA . THR A 1 177 ? 20.799 -2.557 14.987 1.00 43.31 177 THR A CA 1
ATOM 1395 C C . THR A 1 177 ? 20.236 -1.347 15.731 1.00 43.31 177 THR A C 1
ATOM 1397 O O . THR A 1 177 ? 19.063 -1.362 16.055 1.00 43.31 177 THR A O 1
ATOM 1400 N N . THR A 1 178 ? 21.011 -0.272 15.890 1.00 45.16 178 THR A N 1
ATOM 1401 C CA . THR A 1 178 ? 20.615 1.044 16.409 1.00 45.16 178 THR A CA 1
ATOM 1402 C C . THR A 1 178 ? 19.521 1.798 15.632 1.00 45.16 178 THR A C 1
ATOM 1404 O O . THR A 1 178 ? 18.753 2.507 16.272 1.00 45.16 178 THR A O 1
ATOM 1407 N N . VAL A 1 179 ? 19.394 1.664 14.305 1.00 52.53 179 VAL A N 1
ATOM 1408 C CA . VAL A 1 179 ? 18.362 2.363 13.502 1.00 52.53 179 VAL A CA 1
ATOM 1409 C C . VAL A 1 179 ? 16.970 1.772 13.741 1.00 52.53 179 VAL A C 1
ATOM 1411 O O . VAL A 1 179 ? 15.982 2.497 13.753 1.00 52.53 179 VAL A O 1
ATOM 1414 N N . LEU A 1 180 ? 16.898 0.460 13.984 1.00 56.62 180 LEU A N 1
ATOM 1415 C CA . LEU A 1 180 ? 15.650 -0.287 14.200 1.00 56.62 180 LEU A CA 1
ATOM 1416 C C . LEU A 1 180 ? 15.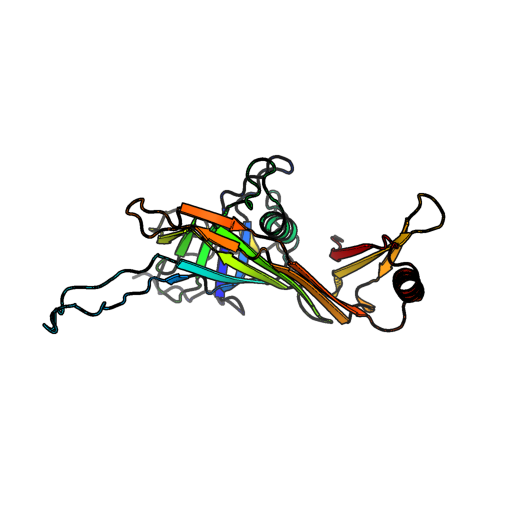505 -0.800 15.648 1.00 56.62 180 LEU A C 1
ATOM 1418 O O . LEU A 1 180 ? 14.579 -1.550 15.939 1.00 56.62 180 LEU A O 1
ATOM 1422 N N . ALA A 1 181 ? 16.433 -0.464 16.554 1.00 48.69 181 ALA A N 1
ATOM 1423 C CA . ALA A 1 181 ? 16.441 -0.953 17.942 1.00 48.69 181 ALA A CA 1
ATOM 1424 C C . ALA A 1 181 ? 15.334 -0.337 18.799 1.00 48.69 181 ALA A C 1
ATOM 1426 O O . ALA A 1 181 ? 14.889 -0.972 19.750 1.00 48.69 181 ALA A O 1
ATOM 1427 N N . ASN A 1 182 ? 14.896 0.880 18.473 1.00 52.97 182 ASN A N 1
ATOM 1428 C CA . ASN A 1 182 ? 13.956 1.631 19.308 1.00 52.97 182 ASN A CA 1
ATOM 1429 C C . ASN A 1 182 ? 12.499 1.500 18.855 1.00 52.97 182 ASN A C 1
ATOM 1431 O O . ASN A 1 182 ? 11.617 2.105 19.455 1.00 52.97 182 ASN A O 1
ATOM 1435 N N . SER A 1 183 ? 12.243 0.711 17.813 1.00 66.31 183 SER A N 1
ATOM 1436 C CA . SER A 1 183 ? 10.941 0.666 17.174 1.00 66.31 183 SER A CA 1
ATOM 1437 C C . SER A 1 183 ? 10.075 -0.458 17.759 1.00 66.31 183 SER A C 1
ATOM 1439 O O . SER A 1 183 ? 10.389 -1.640 17.596 1.00 66.31 183 SER A O 1
ATOM 1441 N N . ARG A 1 184 ? 8.994 -0.098 18.458 1.00 77.19 184 ARG A N 1
ATOM 1442 C CA . ARG A 1 184 ? 8.006 -1.026 19.031 1.00 77.19 184 ARG A CA 1
ATOM 1443 C C . ARG A 1 184 ? 7.055 -1.503 17.933 1.00 77.19 184 ARG A C 1
ATOM 1445 O O . ARG A 1 184 ? 6.584 -0.702 17.141 1.00 77.19 184 ARG A O 1
ATOM 1452 N N . ILE A 1 185 ? 6.722 -2.787 17.901 1.00 81.88 185 ILE A N 1
ATOM 1453 C CA . ILE A 1 185 ? 5.690 -3.306 16.993 1.00 81.88 185 ILE A CA 1
ATOM 1454 C C . ILE A 1 185 ? 4.302 -3.001 17.571 1.00 81.88 185 ILE A C 1
ATOM 1456 O O . ILE A 1 185 ? 4.079 -3.192 18.768 1.00 81.88 185 ILE A O 1
ATOM 1460 N N . VAL A 1 186 ? 3.386 -2.519 16.729 1.00 84.12 186 VAL A N 1
ATOM 1461 C CA . VAL A 1 186 ? 1.987 -2.277 17.105 1.00 84.12 186 VAL A CA 1
ATOM 1462 C C . VAL A 1 186 ? 1.256 -3.614 17.184 1.00 84.12 186 VAL A C 1
ATOM 1464 O O . VAL A 1 186 ? 1.327 -4.435 16.269 1.00 84.12 186 VAL A O 1
ATOM 1467 N N . THR A 1 187 ? 0.544 -3.833 18.282 1.00 87.88 187 THR A N 1
ATOM 1468 C CA . THR A 1 187 ? -0.190 -5.081 18.533 1.00 87.88 187 THR A CA 1
ATOM 1469 C C . THR A 1 187 ? -1.683 -4.826 18.645 1.00 87.88 187 THR A C 1
ATOM 1471 O O . THR A 1 187 ? -2.119 -3.680 18.737 1.00 87.88 187 THR A O 1
ATOM 1474 N N . TRP A 1 188 ? -2.477 -5.893 18.678 1.00 86.75 188 TRP A N 1
ATOM 1475 C CA . TRP A 1 188 ? -3.917 -5.820 18.910 1.00 86.75 188 TRP A CA 1
ATOM 1476 C C . TRP A 1 188 ? -4.313 -4.977 20.133 1.00 86.75 188 TRP A C 1
ATOM 1478 O O . TRP A 1 188 ? -5.289 -4.236 20.066 1.00 86.75 188 TRP A O 1
ATOM 1488 N N . ASN A 1 189 ? -3.523 -5.009 21.213 1.00 85.50 189 ASN A N 1
ATOM 1489 C CA . ASN A 1 189 ? -3.782 -4.207 22.416 1.00 85.50 189 ASN A CA 1
ATOM 1490 C C . ASN A 1 189 ? -3.806 -2.695 22.141 1.00 85.50 189 ASN A C 1
ATOM 1492 O O . ASN A 1 189 ? -4.476 -1.957 22.860 1.00 85.50 189 ASN A O 1
ATOM 1496 N N . ASP A 1 190 ? -3.084 -2.250 21.112 1.00 84.12 190 ASP A N 1
ATOM 1497 C CA . ASP A 1 190 ? -2.964 -0.845 20.729 1.00 84.12 190 ASP A CA 1
ATOM 1498 C C . ASP A 1 190 ? -4.082 -0.405 19.771 1.00 84.12 190 ASP A C 1
ATOM 1500 O O . ASP A 1 190 ? -4.286 0.793 19.572 1.00 84.12 190 ASP A O 1
ATOM 1504 N N . ALA A 1 191 ? -4.806 -1.352 19.165 1.00 82.81 191 ALA A N 1
ATOM 1505 C CA . ALA A 1 191 ? -5.843 -1.074 18.181 1.00 82.81 191 ALA A CA 1
ATOM 1506 C C . ALA A 1 191 ? -7.092 -0.468 18.833 1.00 82.81 191 ALA A C 1
ATOM 1508 O O . ALA A 1 191 ? -7.579 -0.944 19.858 1.00 82.81 191 ALA A O 1
ATOM 1509 N N . LYS A 1 192 ? -7.646 0.569 18.196 1.00 82.69 192 LYS A N 1
ATOM 1510 C CA . LYS A 1 192 ? -8.871 1.240 18.636 1.00 82.69 192 LYS A CA 1
ATOM 1511 C C . LYS A 1 192 ? -9.833 1.440 17.482 1.00 82.69 192 LYS A C 1
ATOM 1513 O O . LYS A 1 192 ? -9.445 1.833 16.379 1.00 82.69 192 LYS A O 1
ATOM 1518 N N . VAL A 1 193 ? -11.111 1.229 17.772 1.00 81.31 193 VAL A N 1
ATOM 1519 C CA . VAL A 1 193 ? -12.212 1.570 16.871 1.00 81.31 193 VAL A CA 1
ATOM 1520 C C . VAL A 1 193 ? -12.984 2.706 17.516 1.00 81.31 193 VAL A C 1
ATOM 1522 O O . VAL A 1 193 ? -13.285 2.680 18.706 1.00 81.31 193 VAL A O 1
ATOM 1525 N N . ARG A 1 194 ? -13.315 3.723 16.737 1.00 83.00 194 ARG A N 1
ATOM 1526 C CA . ARG A 1 194 ? -14.106 4.858 17.185 1.00 83.00 194 ARG A CA 1
ATOM 1527 C C . ARG A 1 194 ? -15.342 4.973 16.317 1.00 83.00 194 ARG A C 1
ATOM 1529 O O . ARG A 1 194 ? -15.246 5.123 15.105 1.00 83.00 194 ARG A O 1
ATOM 1536 N N . LEU A 1 195 ? -16.500 4.934 16.956 1.00 78.75 195 LEU A N 1
ATOM 1537 C CA . LEU A 1 195 ? -17.781 5.215 16.330 1.00 78.75 195 LEU A CA 1
ATOM 1538 C C . LEU A 1 195 ? -18.113 6.689 16.515 1.00 78.75 195 LEU A C 1
ATOM 1540 O O . LEU A 1 195 ? -18.013 7.220 17.622 1.00 78.75 195 LEU A O 1
ATOM 1544 N N . LEU A 1 196 ? -18.508 7.329 15.426 1.00 78.00 196 LEU A N 1
ATOM 1545 C CA . LEU A 1 196 ? -19.014 8.690 15.379 1.00 78.00 196 LEU A CA 1
ATOM 1546 C C . LEU A 1 196 ? -20.437 8.606 14.850 1.00 78.00 196 LEU A C 1
ATOM 1548 O O . LEU A 1 196 ? -20.637 8.491 13.645 1.00 78.00 196 LEU A O 1
ATOM 1552 N N . THR A 1 197 ? -21.418 8.633 15.740 1.00 71.56 197 THR A N 1
ATOM 1553 C CA . THR A 1 197 ? -22.829 8.648 15.344 1.00 71.56 197 THR A CA 1
ATOM 1554 C C . THR A 1 197 ? -23.370 10.064 15.464 1.00 71.56 197 THR A C 1
ATOM 1556 O O . THR A 1 197 ? -22.901 10.861 16.286 1.00 71.56 197 THR A O 1
ATOM 1559 N N . ASN A 1 198 ? -24.357 10.409 14.643 1.00 66.31 198 ASN A N 1
ATOM 1560 C CA . ASN A 1 198 ? -25.052 11.676 14.814 1.00 66.31 198 ASN A CA 1
ATOM 1561 C C . ASN A 1 198 ? -25.835 11.626 16.129 1.00 66.31 198 ASN A C 1
ATOM 1563 O O . ASN A 1 198 ? -26.647 10.733 16.353 1.00 66.31 198 ASN A O 1
ATOM 1567 N N . ALA A 1 199 ? -25.558 12.566 17.030 1.00 56.88 199 ALA A N 1
ATOM 1568 C CA . ALA A 1 199 ? -26.484 12.876 18.108 1.00 56.88 199 ALA A CA 1
ATOM 1569 C C . ALA A 1 199 ? -27.412 13.989 17.623 1.00 56.88 199 ALA A C 1
ATOM 1571 O O . ALA A 1 199 ? -27.089 14.728 16.695 1.00 56.88 199 ALA A O 1
ATOM 1572 N N . THR A 1 200 ? -28.554 14.161 18.277 1.00 52.75 200 THR A N 1
ATOM 1573 C CA . THR A 1 200 ? -29.462 15.276 18.004 1.00 52.75 200 THR A CA 1
ATOM 1574 C C . THR A 1 200 ? -28.721 16.623 18.122 1.00 52.75 200 THR A C 1
ATOM 1576 O O . THR A 1 200 ? -28.327 17.024 19.218 1.00 52.75 200 THR A O 1
ATOM 1579 N N . GLY A 1 201 ? -28.527 17.328 16.998 1.00 54.75 201 GLY A N 1
ATOM 1580 C CA . GLY A 1 201 ? -27.779 18.595 16.899 1.00 54.75 201 GLY A CA 1
ATOM 1581 C C . GLY A 1 201 ? -26.434 18.468 16.160 1.00 54.75 201 GLY A C 1
ATOM 1582 O O . GLY A 1 201 ? -26.172 17.474 15.501 1.00 54.75 201 GLY A O 1
ATOM 1583 N N . ASN A 1 202 ? -25.554 19.473 16.270 1.00 55.12 202 ASN A N 1
ATOM 1584 C CA . ASN A 1 202 ? -24.202 19.450 15.667 1.00 55.12 202 ASN A CA 1
ATOM 1585 C C . ASN A 1 202 ? -23.177 18.620 16.473 1.00 55.12 202 ASN A C 1
ATOM 1587 O O . ASN A 1 202 ? -21.978 18.684 16.203 1.00 55.12 202 ASN A O 1
ATOM 1591 N N . ASN A 1 203 ? -23.617 17.877 17.491 1.00 57.00 203 ASN A N 1
ATOM 1592 C CA . ASN A 1 203 ? -22.736 17.080 18.338 1.00 57.00 203 ASN A CA 1
ATOM 1593 C C . ASN A 1 203 ? -22.755 15.632 17.851 1.00 57.00 203 ASN A C 1
ATOM 1595 O O . ASN A 1 203 ? -23.811 15.010 17.806 1.00 57.00 203 ASN A O 1
ATOM 1599 N N . ARG A 1 204 ? -21.589 15.079 17.517 1.00 65.56 204 ARG A N 1
ATOM 1600 C CA . ARG A 1 204 ? -21.450 13.646 17.237 1.00 65.56 204 ARG A CA 1
ATOM 1601 C C . ARG A 1 204 ? -21.206 12.905 18.544 1.00 65.56 204 ARG A C 1
ATOM 1603 O O . ARG A 1 204 ? -20.326 13.292 19.313 1.00 65.56 204 ARG A O 1
ATOM 1610 N N . LEU A 1 205 ? -21.975 11.851 18.803 1.00 68.06 205 LEU A N 1
ATOM 1611 C CA . LEU A 1 205 ? -21.664 10.926 19.886 1.00 68.06 205 LEU A CA 1
ATOM 1612 C C . LEU A 1 205 ? -20.433 10.131 19.466 1.00 68.06 205 LEU A C 1
ATOM 1614 O O . LEU A 1 205 ? -20.433 9.443 18.446 1.00 68.06 205 LEU A O 1
ATOM 1618 N N . GLN A 1 206 ? -19.373 10.267 20.254 1.00 75.31 206 GLN A N 1
ATOM 1619 C CA . GLN A 1 206 ? -18.140 9.531 20.056 1.00 75.31 206 GLN A CA 1
ATOM 1620 C C . GLN A 1 206 ? -18.089 8.377 21.051 1.00 75.31 206 GLN A C 1
ATOM 1622 O O . GLN A 1 206 ? -18.016 8.597 22.260 1.00 75.31 206 GLN A O 1
ATOM 1627 N N . GLN A 1 207 ? -18.086 7.149 20.544 1.00 78.62 207 GLN A N 1
ATOM 1628 C CA . GLN A 1 207 ? -17.841 5.961 21.351 1.00 78.62 207 GLN A CA 1
ATOM 1629 C C . GLN A 1 207 ? -16.521 5.333 20.923 1.00 78.62 207 GLN A C 1
ATOM 1631 O O . GLN A 1 207 ? -16.376 4.884 19.788 1.00 78.62 207 GLN A O 1
ATOM 1636 N N . ASN A 1 208 ? -15.561 5.287 21.844 1.00 80.38 208 ASN A N 1
ATOM 1637 C CA . ASN A 1 208 ? -14.361 4.487 21.655 1.00 80.38 208 ASN A CA 1
ATOM 1638 C C . ASN A 1 208 ? -14.676 3.045 22.071 1.00 80.38 208 ASN A C 1
ATOM 1640 O O . ASN A 1 208 ? -15.240 2.803 23.139 1.00 80.38 208 ASN A O 1
ATOM 1644 N N . ILE A 1 209 ? -14.337 2.106 21.202 1.00 81.06 209 ILE A N 1
ATOM 1645 C CA . ILE A 1 209 ? -14.376 0.674 21.450 1.00 81.06 209 ILE A CA 1
ATOM 1646 C C . ILE A 1 209 ? -12.928 0.254 21.672 1.00 81.06 209 ILE A C 1
ATOM 1648 O O . ILE A 1 209 ? -12.087 0.389 20.777 1.00 81.06 209 ILE A O 1
ATOM 1652 N N . GLU A 1 210 ? -12.652 -0.207 22.886 1.00 81.75 210 GLU A N 1
ATOM 1653 C CA . GLU A 1 210 ? -11.326 -0.673 23.280 1.00 81.75 210 GLU A CA 1
ATOM 1654 C C . GLU A 1 210 ? -10.993 -2.021 22.626 1.00 81.75 210 GLU A C 1
ATOM 1656 O O . GLU A 1 210 ? -11.890 -2.769 22.215 1.00 81.75 210 GLU A O 1
ATOM 1661 N N . SER A 1 211 ? -9.696 -2.329 22.563 1.00 80.44 211 SER A N 1
ATOM 1662 C CA . SER A 1 211 ? -9.149 -3.535 21.932 1.00 80.44 211 SER A CA 1
ATOM 1663 C C . SER A 1 211 ? -9.839 -4.814 22.399 1.00 80.44 211 SER A C 1
ATOM 1665 O O . SER A 1 211 ? -10.187 -5.634 21.559 1.00 80.44 211 SER A O 1
ATOM 1667 N N . GLU A 1 212 ? -10.178 -4.926 23.687 1.00 82.19 212 GLU A N 1
ATOM 1668 C CA . GLU A 1 212 ? -10.873 -6.070 24.307 1.00 82.19 212 GLU A CA 1
ATOM 1669 C C . GLU A 1 212 ? -12.144 -6.534 23.574 1.00 82.19 212 GLU A C 1
ATOM 1671 O O . GLU A 1 212 ? -12.492 -7.718 23.602 1.00 82.19 212 GLU A O 1
ATOM 1676 N N . TYR A 1 213 ? -12.839 -5.616 22.901 1.00 85.56 213 TYR A N 1
ATOM 1677 C CA . TYR A 1 213 ? -14.071 -5.908 22.171 1.00 85.56 213 TYR A CA 1
ATOM 1678 C C . TYR A 1 213 ? -13.839 -6.179 20.683 1.00 85.56 213 TYR A C 1
ATOM 1680 O O . TYR A 1 213 ? -14.771 -6.585 19.993 1.00 85.56 213 TYR A O 1
ATOM 1688 N N . ILE A 1 214 ? -12.631 -5.977 20.163 1.00 85.38 214 ILE A N 1
ATOM 1689 C CA . ILE A 1 214 ? -12.297 -6.138 18.746 1.00 85.38 214 ILE A CA 1
ATOM 1690 C C . ILE A 1 214 ? -11.779 -7.560 18.527 1.00 85.38 214 ILE A C 1
ATOM 1692 O O . ILE A 1 214 ? -10.767 -7.956 19.092 1.00 85.38 214 ILE A O 1
ATOM 1696 N N . ARG A 1 215 ? -12.453 -8.353 17.690 1.00 90.19 215 ARG A N 1
ATOM 1697 C CA . ARG A 1 215 ? -12.001 -9.709 17.326 1.00 90.19 215 ARG A CA 1
ATOM 1698 C C . ARG A 1 215 ? -11.174 -9.726 16.058 1.00 90.19 215 ARG A C 1
ATOM 1700 O O . ARG A 1 215 ? -10.140 -10.382 16.011 1.00 90.19 215 ARG A O 1
ATOM 1707 N N . SER A 1 216 ? -11.617 -8.993 15.054 1.00 90.06 216 SER A N 1
ATOM 1708 C CA . SER A 1 216 ? -10.824 -8.736 13.866 1.00 90.06 216 SER A CA 1
ATOM 1709 C C . SER A 1 216 ? -11.253 -7.424 13.245 1.00 90.06 216 SER A C 1
ATOM 1711 O O . SER A 1 216 ? -12.406 -6.995 13.360 1.00 90.06 216 SER A O 1
ATOM 1713 N N . PHE A 1 217 ? -10.305 -6.778 12.593 1.00 86.81 217 PHE A N 1
ATOM 1714 C CA . PHE A 1 217 ? -10.574 -5.646 11.743 1.00 86.81 217 PHE A CA 1
ATOM 1715 C C . PHE A 1 217 ? -9.685 -5.710 10.511 1.00 86.81 217 PHE A C 1
ATOM 1717 O O . PHE A 1 217 ? -8.496 -6.022 10.590 1.00 86.81 217 PHE A O 1
ATOM 1724 N N . GLU A 1 218 ? -10.288 -5.394 9.378 1.00 90.25 218 GLU A N 1
ATOM 1725 C CA . GLU A 1 218 ? -9.626 -5.322 8.095 1.00 90.25 218 GLU A CA 1
ATOM 1726 C C . GLU A 1 218 ? -10.124 -4.090 7.346 1.00 90.25 218 GLU A C 1
ATOM 1728 O O . GLU A 1 218 ? -11.327 -3.838 7.264 1.00 90.25 218 GLU A O 1
ATOM 1733 N N . CYS A 1 219 ? -9.189 -3.337 6.781 1.00 90.38 219 CYS A N 1
ATOM 1734 C CA . CYS A 1 219 ? -9.448 -2.284 5.816 1.00 90.38 219 CYS A CA 1
ATOM 1735 C C . CYS A 1 219 ? -8.617 -2.567 4.575 1.00 90.38 219 CYS A C 1
ATOM 1737 O O . CYS A 1 219 ? -7.420 -2.825 4.683 1.00 90.38 219 CYS A O 1
ATOM 1739 N N . ASN A 1 220 ? -9.248 -2.496 3.413 1.00 93.88 220 ASN A N 1
ATOM 1740 C CA . ASN A 1 220 ? -8.619 -2.683 2.125 1.00 93.88 220 ASN A CA 1
ATOM 1741 C C . ASN A 1 220 ? -8.996 -1.527 1.194 1.00 93.88 220 ASN A C 1
ATOM 1743 O O . ASN A 1 220 ? -10.173 -1.241 0.958 1.00 93.88 220 ASN A O 1
ATOM 1747 N N . ILE A 1 221 ? -7.976 -0.867 0.663 1.00 94.94 221 ILE A N 1
ATOM 1748 C CA . ILE A 1 221 ? -8.073 0.206 -0.313 1.00 94.94 221 ILE A CA 1
ATOM 1749 C C . ILE A 1 221 ? -7.479 -0.307 -1.615 1.00 94.94 221 ILE A C 1
ATOM 1751 O O . ILE A 1 221 ? -6.273 -0.514 -1.704 1.00 94.94 221 ILE A O 1
ATOM 1755 N N . ASN A 1 222 ? -8.312 -0.446 -2.639 1.00 96.75 222 ASN A N 1
ATOM 1756 C CA . ASN A 1 222 ? -7.881 -0.793 -3.983 1.00 96.75 222 ASN A CA 1
ATOM 1757 C C . ASN A 1 222 ? -8.060 0.415 -4.911 1.00 96.75 222 ASN A C 1
ATOM 1759 O O . ASN A 1 222 ? -9.168 0.904 -5.124 1.00 96.75 222 ASN A O 1
ATOM 1763 N N . ASN A 1 223 ? -6.960 0.920 -5.461 1.00 95.75 223 ASN A N 1
ATOM 1764 C CA . ASN A 1 223 ? -6.939 2.044 -6.393 1.00 95.75 223 ASN A CA 1
ATOM 1765 C C . ASN A 1 223 ? -7.186 1.638 -7.853 1.00 95.75 223 ASN A C 1
ATOM 1767 O O . ASN A 1 223 ? -7.316 2.532 -8.697 1.00 95.75 223 ASN A O 1
ATOM 1771 N N . ASN A 1 224 ? -7.264 0.334 -8.147 1.00 94.75 224 ASN A N 1
ATOM 1772 C CA . ASN A 1 224 ? -7.507 -0.212 -9.482 1.00 94.75 224 ASN A CA 1
ATOM 1773 C C . ASN A 1 224 ? -6.583 0.441 -10.525 1.00 94.75 224 ASN A C 1
ATOM 1775 O O . ASN A 1 224 ? -7.035 1.036 -11.510 1.00 94.75 224 ASN A O 1
ATOM 1779 N N . VAL A 1 225 ? -5.284 0.414 -10.233 1.00 94.12 225 VAL A N 1
ATOM 1780 C CA . VAL A 1 225 ? -4.232 1.102 -10.979 1.00 94.12 225 VAL A CA 1
ATOM 1781 C C . VAL A 1 225 ? -4.032 0.465 -12.350 1.00 94.12 225 VAL A C 1
ATOM 1783 O O . VAL A 1 225 ? -3.992 -0.756 -12.492 1.00 94.12 225 VAL A O 1
ATOM 1786 N N . GLN A 1 226 ? -3.867 1.309 -13.368 1.00 92.81 226 GLN A N 1
ATOM 1787 C CA . GLN A 1 226 ? -3.631 0.895 -14.746 1.00 92.81 226 GLN A CA 1
ATOM 1788 C C . GLN A 1 226 ? -2.334 1.492 -15.289 1.00 92.81 226 GLN A C 1
ATOM 1790 O O . GLN A 1 226 ? -1.944 2.609 -14.947 1.00 92.81 226 GLN A O 1
ATOM 1795 N N . ARG A 1 227 ? -1.669 0.725 -16.158 1.00 91.50 227 ARG A N 1
ATOM 1796 C CA . ARG A 1 227 ? -0.439 1.126 -16.847 1.00 91.50 227 ARG A CA 1
ATOM 1797 C C . ARG A 1 227 ? -0.778 1.625 -18.243 1.00 91.50 227 ARG A C 1
ATOM 1799 O O . ARG A 1 227 ? -1.472 0.939 -18.992 1.00 91.50 227 ARG A O 1
ATOM 1806 N N . PHE A 1 228 ? -0.239 2.779 -18.602 1.00 89.75 228 PHE A N 1
ATOM 1807 C CA . PHE A 1 228 ? -0.405 3.369 -19.921 1.00 89.75 228 PHE A CA 1
ATOM 1808 C C . PHE A 1 228 ? 0.915 3.299 -20.675 1.00 89.75 228 PHE A C 1
ATOM 1810 O O . PHE A 1 228 ? 1.934 3.848 -20.253 1.00 89.75 228 PHE A O 1
ATOM 1817 N N . TYR A 1 229 ? 0.889 2.601 -21.806 1.00 88.19 229 TYR A N 1
ATOM 1818 C CA . TYR A 1 229 ? 2.028 2.462 -22.703 1.00 88.19 229 TYR A CA 1
ATOM 1819 C C . TYR A 1 229 ? 1.826 3.348 -23.928 1.00 88.19 229 TYR A C 1
ATOM 1821 O O . TYR A 1 229 ? 0.704 3.543 -24.395 1.00 88.19 229 TYR A O 1
ATOM 1829 N N . THR A 1 230 ? 2.924 3.868 -24.460 1.00 84.31 230 THR A N 1
ATOM 1830 C CA . THR A 1 230 ? 2.923 4.738 -25.636 1.00 84.31 230 THR A CA 1
ATOM 1831 C C . THR A 1 230 ? 3.947 4.257 -26.654 1.00 84.31 230 THR A C 1
ATOM 1833 O O . THR A 1 230 ? 4.818 3.443 -26.354 1.00 84.31 230 THR A O 1
ATOM 1836 N N . LEU A 1 231 ? 3.878 4.791 -27.869 1.00 79.19 231 LEU A N 1
ATOM 1837 C CA . LEU A 1 231 ? 4.797 4.471 -28.962 1.00 79.19 231 LEU A CA 1
ATOM 1838 C C . LEU A 1 231 ? 6.104 5.287 -28.873 1.00 79.19 231 LEU A C 1
ATOM 1840 O O . LEU A 1 231 ? 6.565 5.833 -29.870 1.00 79.19 231 LEU A O 1
ATOM 1844 N N . ASN A 1 232 ? 6.705 5.400 -27.684 1.00 71.94 232 ASN A N 1
ATOM 1845 C CA . ASN A 1 232 ? 7.928 6.189 -27.453 1.00 71.94 232 ASN A CA 1
ATOM 1846 C C . ASN A 1 232 ? 9.228 5.384 -27.643 1.00 71.94 232 ASN A C 1
ATOM 1848 O O . ASN A 1 232 ? 10.308 5.889 -27.348 1.00 71.94 232 ASN A O 1
ATOM 1852 N N . GLY A 1 233 ? 9.143 4.138 -28.119 1.00 71.44 233 GLY A N 1
ATOM 1853 C CA . GLY A 1 233 ? 10.304 3.264 -28.308 1.00 71.44 233 GLY A CA 1
ATOM 1854 C C . GLY A 1 233 ? 10.872 2.670 -27.013 1.00 71.44 233 GLY A C 1
ATOM 1855 O O . GLY A 1 233 ? 11.825 1.898 -27.082 1.00 71.44 233 GLY A O 1
ATOM 1856 N N . ALA A 1 234 ? 10.283 2.977 -25.854 1.00 78.75 234 ALA A N 1
ATOM 1857 C CA . ALA A 1 234 ? 10.606 2.346 -24.585 1.00 78.75 234 ALA A CA 1
ATOM 1858 C C . ALA A 1 234 ? 9.497 1.354 -24.202 1.00 78.75 234 ALA A C 1
ATOM 1860 O O . ALA A 1 234 ? 8.313 1.614 -24.395 1.00 78.75 234 ALA A O 1
ATOM 1861 N N . LEU A 1 235 ? 9.879 0.201 -23.651 1.00 85.19 235 LEU A N 1
ATOM 1862 C CA . LEU A 1 235 ? 8.932 -0.826 -23.194 1.00 85.19 235 LEU A CA 1
ATOM 1863 C C . LEU A 1 235 ? 8.489 -0.612 -21.738 1.00 85.19 235 LEU A C 1
ATOM 1865 O O . LEU A 1 235 ? 7.873 -1.494 -21.152 1.00 85.19 235 LEU A O 1
ATOM 1869 N N . ILE A 1 236 ? 8.794 0.548 -21.161 1.00 87.12 236 ILE A N 1
ATOM 1870 C CA . ILE A 1 236 ? 8.349 0.962 -19.828 1.00 87.12 236 ILE A CA 1
ATOM 1871 C C . ILE A 1 236 ? 7.015 1.714 -19.931 1.00 87.12 236 ILE A C 1
ATOM 1873 O O . ILE A 1 236 ? 6.764 2.371 -20.949 1.00 87.12 236 ILE A O 1
ATOM 1877 N N . PRO A 1 237 ? 6.143 1.637 -18.913 1.00 87.00 237 PRO A N 1
ATOM 1878 C CA . PRO A 1 237 ? 4.926 2.440 -18.896 1.00 87.00 237 PRO A CA 1
ATOM 1879 C C . PRO A 1 237 ? 5.285 3.931 -18.911 1.00 87.00 237 PRO A C 1
ATOM 1881 O O . PRO A 1 237 ? 6.174 4.369 -18.184 1.00 87.00 237 PRO A O 1
ATOM 1884 N N . GLN A 1 238 ? 4.596 4.709 -19.749 1.00 86.94 238 GLN A N 1
ATOM 1885 C CA . GLN A 1 238 ? 4.73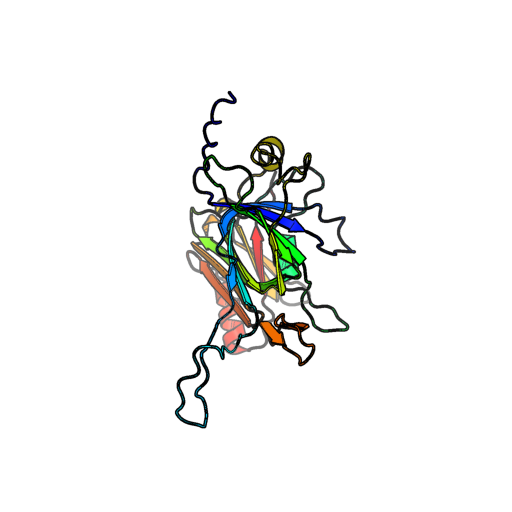6 6.166 -19.753 1.00 86.94 238 GLN A CA 1
ATOM 1886 C C . GLN A 1 238 ? 4.105 6.760 -18.498 1.00 86.94 238 GLN A C 1
ATOM 1888 O O . GLN A 1 238 ? 4.632 7.716 -17.934 1.00 86.94 238 GLN A O 1
ATOM 1893 N N . ASP A 1 239 ? 2.970 6.198 -18.087 1.00 87.31 239 ASP A N 1
ATOM 1894 C CA . ASP A 1 239 ? 2.281 6.626 -16.886 1.00 87.31 239 ASP A CA 1
ATOM 1895 C C . ASP A 1 239 ? 1.557 5.467 -16.206 1.00 87.31 239 ASP A C 1
ATOM 1897 O O . ASP A 1 239 ? 1.262 4.427 -16.807 1.00 87.31 239 ASP A O 1
ATOM 1901 N N . ILE A 1 240 ? 1.286 5.666 -14.925 1.00 90.62 240 ILE A N 1
ATOM 1902 C CA . ILE A 1 240 ? 0.571 4.744 -14.064 1.00 90.62 240 ILE A CA 1
ATOM 1903 C C . ILE A 1 240 ? -0.497 5.571 -13.361 1.00 90.62 240 ILE A C 1
ATOM 1905 O O . ILE A 1 240 ? -0.171 6.400 -12.511 1.00 90.62 240 ILE A O 1
ATOM 1909 N N . ALA A 1 241 ? -1.760 5.356 -13.724 1.00 91.56 241 ALA A N 1
ATOM 1910 C CA . ALA A 1 241 ? -2.862 6.147 -13.191 1.00 91.56 241 ALA A CA 1
ATOM 1911 C C . ALA A 1 241 ? -3.859 5.269 -12.423 1.00 91.56 241 ALA A C 1
ATOM 1913 O O . ALA A 1 241 ? -4.179 4.156 -12.861 1.00 91.56 241 ALA A O 1
ATOM 1914 N N . PRO A 1 242 ? -4.366 5.750 -11.276 1.00 93.44 242 PRO A N 1
ATOM 1915 C CA . PRO A 1 242 ? -5.442 5.086 -10.559 1.00 93.44 242 PRO A CA 1
ATOM 1916 C C . PRO A 1 242 ? -6.772 5.257 -11.302 1.00 93.44 242 PRO A C 1
ATOM 1918 O O . PRO A 1 242 ? -6.998 6.257 -11.983 1.00 93.44 242 PRO A O 1
ATOM 1921 N N . THR A 1 243 ? -7.704 4.331 -11.099 1.00 92.69 243 THR A N 1
ATOM 1922 C CA . THR A 1 243 ? -9.094 4.514 -11.542 1.00 92.69 243 THR A CA 1
ATOM 1923 C C . THR A 1 243 ? -9.994 4.797 -10.335 1.00 92.69 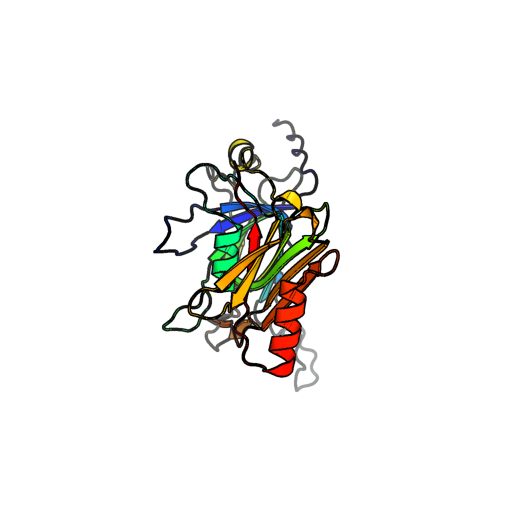243 THR A C 1
ATOM 1925 O O . THR A 1 243 ? -9.579 5.476 -9.383 1.00 92.69 243 THR A O 1
ATOM 1928 N N . LYS A 1 244 ? -11.258 4.358 -10.361 1.00 92.06 244 LYS A N 1
ATOM 1929 C CA . LYS A 1 244 ? -12.156 4.519 -9.216 1.00 92.06 244 LYS A CA 1
ATOM 1930 C C . LYS A 1 244 ? -11.651 3.639 -8.071 1.00 92.06 244 LYS A C 1
ATOM 1932 O O . LYS A 1 244 ? -11.412 2.451 -8.263 1.00 92.06 244 LYS A O 1
ATOM 1937 N N . ARG A 1 245 ? -11.481 4.249 -6.896 1.00 93.44 245 ARG A N 1
ATOM 1938 C CA . ARG A 1 245 ? -11.044 3.554 -5.685 1.00 93.44 245 ARG A CA 1
ATOM 1939 C C . ARG A 1 245 ? -12.196 2.758 -5.089 1.00 93.44 245 ARG A C 1
ATOM 1941 O O . ARG A 1 245 ? -13.271 3.320 -4.874 1.00 93.44 245 ARG A O 1
ATOM 1948 N N . ASP A 1 246 ? -11.913 1.513 -4.744 1.00 94.19 246 ASP A N 1
ATOM 1949 C CA . ASP A 1 246 ? -12.780 0.668 -3.939 1.00 94.19 246 ASP A CA 1
ATOM 1950 C C . ASP A 1 246 ? -12.213 0.598 -2.522 1.00 94.19 246 ASP A C 1
ATOM 1952 O O . ASP A 1 246 ? -11.070 0.191 -2.311 1.00 94.19 246 ASP A O 1
ATOM 1956 N N . VAL A 1 247 ? -13.005 1.036 -1.545 1.00 91.88 247 VAL A N 1
ATOM 1957 C CA . VAL A 1 247 ? -12.667 0.933 -0.124 1.00 91.88 247 VAL A CA 1
ATOM 1958 C C . VAL A 1 247 ? -13.601 -0.093 0.487 1.00 91.88 247 VAL A C 1
ATOM 1960 O O . VAL A 1 247 ? -14.820 0.074 0.467 1.00 91.88 247 VAL A O 1
ATOM 1963 N N . THR A 1 248 ? -13.023 -1.168 1.002 1.00 91.50 248 THR A N 1
ATOM 1964 C CA . THR A 1 248 ? -13.749 -2.262 1.642 1.00 91.50 248 THR A CA 1
ATOM 1965 C C . THR A 1 248 ? -13.154 -2.522 3.013 1.00 91.50 248 THR A C 1
ATOM 1967 O O . THR A 1 248 ? -12.010 -2.173 3.292 1.00 91.50 248 THR A O 1
ATOM 1970 N N . GLY A 1 249 ? -13.942 -3.099 3.903 1.00 86.75 249 GLY A N 1
ATOM 1971 C CA . GLY A 1 249 ? -13.461 -3.425 5.227 1.00 86.75 249 GLY A CA 1
ATOM 1972 C C . GLY A 1 249 ? -14.480 -4.222 6.007 1.00 86.75 249 GLY A C 1
ATOM 1973 O O . GLY A 1 249 ? -15.663 -4.267 5.666 1.00 86.75 249 GLY A O 1
ATOM 1974 N N . GLN A 1 250 ? -13.998 -4.852 7.063 1.00 87.50 250 GLN A N 1
ATOM 1975 C CA . GLN A 1 250 ? -14.805 -5.639 7.969 1.00 87.50 250 GLN A CA 1
ATOM 1976 C C . GLN A 1 250 ? -14.338 -5.385 9.391 1.00 87.50 250 GLN A C 1
ATOM 1978 O O . GLN A 1 250 ? -13.144 -5.336 9.667 1.00 87.50 250 GLN A O 1
ATOM 1983 N N . VAL A 1 251 ? -15.295 -5.269 10.305 1.00 85.00 251 VAL A N 1
ATOM 1984 C CA . VAL A 1 251 ? -15.037 -5.272 11.740 1.00 85.00 251 VAL A CA 1
ATOM 1985 C C . VAL A 1 251 ? -15.866 -6.376 12.379 1.00 85.00 251 VAL A C 1
ATOM 1987 O O . VAL A 1 251 ? -17.063 -6.503 12.117 1.00 85.00 251 VAL A O 1
ATOM 1990 N N . VAL A 1 252 ? -15.225 -7.194 13.204 1.00 88.62 252 VAL A N 1
ATOM 1991 C CA . VAL A 1 252 ? -15.881 -8.206 14.028 1.00 88.62 252 VAL A CA 1
ATOM 1992 C C . VAL A 1 252 ? -15.685 -7.800 15.474 1.00 88.62 252 VAL A C 1
ATOM 1994 O O . VAL A 1 252 ? -14.558 -7.710 15.960 1.00 88.62 252 VAL A O 1
ATOM 1997 N N . LEU A 1 253 ? -16.796 -7.548 16.156 1.00 86.12 253 LEU A N 1
ATOM 1998 C CA . LEU A 1 253 ? -16.815 -7.116 17.546 1.00 86.12 253 LEU A CA 1
ATOM 1999 C C . LEU A 1 253 ? -17.405 -8.210 18.433 1.00 86.12 253 LEU A C 1
ATOM 2001 O O . LEU A 1 253 ? -18.240 -9.007 18.002 1.00 86.12 253 LEU A O 1
ATOM 2005 N N . MET A 1 254 ? -16.968 -8.248 19.684 1.00 87.38 254 MET A N 1
ATOM 2006 C CA . MET A 1 254 ? -17.515 -9.136 20.692 1.00 87.38 254 MET A CA 1
ATOM 2007 C C . MET A 1 254 ? -18.744 -8.501 21.345 1.00 87.38 254 MET A C 1
ATOM 2009 O O . MET A 1 254 ? -18.659 -7.460 21.989 1.00 87.38 254 MET A O 1
ATOM 2013 N N . GLY A 1 255 ? -19.879 -9.189 21.233 1.00 83.25 255 GLY A N 1
ATOM 2014 C CA . GLY A 1 255 ? -21.138 -8.755 21.831 1.00 83.25 255 GLY A CA 1
ATOM 2015 C C . GLY A 1 255 ? -21.865 -7.682 21.017 1.00 83.25 255 GLY A C 1
ATOM 2016 O O . GLY A 1 255 ? -21.426 -7.258 19.950 1.00 83.25 255 GLY A O 1
ATOM 2017 N N . ARG A 1 256 ? -23.033 -7.275 21.519 1.00 78.31 256 ARG A N 1
ATOM 2018 C CA . ARG A 1 256 ? -23.828 -6.199 20.925 1.00 78.31 256 ARG A CA 1
ATOM 2019 C C . ARG A 1 256 ? -23.391 -4.870 21.528 1.00 78.31 256 ARG A C 1
ATOM 2021 O O . ARG A 1 256 ? -23.462 -4.695 22.739 1.00 78.31 256 ARG A O 1
ATOM 2028 N N . LEU A 1 257 ? -23.002 -3.931 20.672 1.00 78.19 257 LEU A N 1
ATOM 2029 C CA . LEU A 1 257 ? -22.857 -2.529 21.050 1.00 78.19 257 LEU A CA 1
ATOM 2030 C C . LEU A 1 257 ? -24.152 -1.804 20.703 1.00 78.19 257 LEU A C 1
ATOM 2032 O O . LEU A 1 257 ? -24.499 -1.698 19.527 1.00 78.19 257 LEU A O 1
ATOM 2036 N N . ASP A 1 258 ? -24.867 -1.320 21.715 1.00 77.88 258 ASP A N 1
ATOM 2037 C CA . ASP A 1 258 ? -26.207 -0.757 21.526 1.00 77.88 258 ASP A CA 1
ATOM 2038 C C . ASP A 1 258 ? -26.219 0.437 20.568 1.00 77.88 258 ASP A C 1
ATOM 2040 O O . ASP A 1 258 ? -27.066 0.486 19.680 1.00 77.88 258 ASP A O 1
ATOM 2044 N N . ASN A 1 259 ? -25.226 1.326 20.655 1.00 76.38 259 ASN A N 1
ATOM 2045 C CA . ASN A 1 259 ? -25.131 2.490 19.768 1.00 76.38 259 ASN A CA 1
ATOM 2046 C C . ASN A 1 259 ? -24.825 2.104 18.314 1.00 76.38 259 ASN A C 1
ATOM 2048 O O . ASN A 1 259 ? -25.370 2.708 17.397 1.00 76.38 259 ASN A O 1
ATOM 2052 N N . LEU A 1 260 ? -23.981 1.088 18.090 1.00 76.50 260 LEU A N 1
ATOM 2053 C CA . LEU A 1 260 ? -23.691 0.597 16.739 1.00 76.50 260 LEU A CA 1
ATOM 2054 C C . LEU A 1 260 ? -24.909 -0.104 16.139 1.00 76.50 260 LEU A C 1
ATOM 2056 O O . LEU A 1 260 ? -25.217 0.083 14.967 1.00 76.50 260 LEU A O 1
ATOM 2060 N N . GLY A 1 261 ? -25.605 -0.904 16.952 1.00 77.94 261 GLY A N 1
ATOM 2061 C CA . GLY A 1 261 ? -26.835 -1.569 16.544 1.00 77.94 261 GLY A CA 1
ATOM 2062 C C . GLY A 1 261 ? -27.926 -0.566 16.185 1.00 77.94 261 GLY A C 1
ATOM 2063 O O . GLY A 1 261 ? -28.587 -0.738 15.168 1.00 77.94 261 GLY A O 1
ATOM 2064 N N . GLN A 1 262 ? -28.076 0.498 16.977 1.00 79.38 262 GLN A N 1
ATOM 2065 C CA . GLN A 1 262 ? -29.036 1.559 16.689 1.00 79.38 262 GLN A CA 1
ATOM 2066 C C . GLN A 1 262 ? -28.662 2.320 15.414 1.00 79.38 262 GLN A C 1
ATOM 2068 O O . GLN A 1 262 ? -29.492 2.424 14.523 1.00 79.38 262 GLN A O 1
ATOM 2073 N N . ALA A 1 263 ? -27.399 2.734 15.265 1.00 76.19 263 ALA A N 1
ATOM 2074 C CA . ALA A 1 263 ? -26.930 3.404 14.051 1.00 76.19 263 ALA A CA 1
ATOM 2075 C C . ALA A 1 263 ? -27.106 2.540 12.788 1.00 76.19 263 ALA A C 1
ATOM 2077 O O . ALA A 1 263 ? -27.419 3.059 11.720 1.00 76.19 263 ALA A O 1
ATOM 2078 N N . ALA A 1 264 ? -26.929 1.219 12.896 1.00 78.25 264 ALA A N 1
ATOM 2079 C CA . ALA A 1 264 ? -27.161 0.298 11.788 1.00 78.25 264 ALA A CA 1
ATOM 2080 C C . ALA A 1 264 ? -28.649 0.192 11.412 1.00 78.25 264 ALA A C 1
ATOM 2082 O O . ALA A 1 264 ? -28.964 0.179 10.224 1.00 78.25 264 ALA A O 1
ATOM 2083 N N . ILE A 1 265 ? -29.548 0.141 12.403 1.00 82.06 265 ILE A N 1
ATOM 2084 C CA . ILE A 1 265 ? -31.004 0.141 12.184 1.00 82.06 265 ILE A CA 1
ATOM 2085 C C . ILE A 1 265 ? -31.444 1.470 11.568 1.00 82.06 265 ILE A C 1
ATOM 2087 O O . ILE A 1 265 ? -32.125 1.474 10.548 1.00 82.06 265 ILE A O 1
ATOM 2091 N N . ASP A 1 266 ? -30.992 2.591 12.126 1.00 79.31 266 ASP A N 1
ATOM 2092 C CA . ASP A 1 266 ? -31.342 3.918 11.624 1.00 79.31 266 ASP A CA 1
ATOM 2093 C C . ASP A 1 266 ? -30.843 4.095 10.182 1.00 79.31 266 ASP A C 1
ATOM 2095 O O . ASP A 1 266 ? -31.584 4.546 9.312 1.00 79.31 266 ASP A O 1
ATOM 2099 N N . ASN A 1 267 ? -29.623 3.651 9.866 1.00 78.94 267 ASN A N 1
ATOM 2100 C CA . ASN A 1 267 ? -29.137 3.700 8.490 1.00 78.94 267 ASN A CA 1
ATOM 2101 C C . ASN A 1 267 ? -29.913 2.764 7.545 1.00 78.94 267 ASN A C 1
ATOM 2103 O O . ASN A 1 267 ? -30.105 3.107 6.381 1.00 78.94 267 ASN A O 1
ATOM 2107 N N . GLN A 1 268 ? -30.375 1.604 8.022 1.00 81.44 268 GLN A N 1
ATOM 2108 C CA . GLN A 1 268 ? -31.223 0.700 7.241 1.00 81.44 268 GLN A CA 1
ATOM 2109 C C . GLN A 1 268 ? -32.582 1.335 6.912 1.00 81.44 268 GLN A C 1
ATOM 2111 O O . GLN A 1 268 ? -33.068 1.180 5.791 1.00 81.44 268 GLN A O 1
ATOM 2116 N N . ASP A 1 269 ? -33.188 2.031 7.872 1.00 83.62 269 ASP A N 1
ATOM 2117 C CA . ASP A 1 269 ? -34.520 2.618 7.719 1.00 83.62 269 ASP A CA 1
ATOM 2118 C C . ASP A 1 269 ? -34.490 3.921 6.907 1.00 83.62 269 ASP A C 1
ATOM 2120 O O . ASP A 1 269 ? -35.432 4.222 6.168 1.00 83.62 269 ASP A O 1
ATOM 2124 N N . TYR A 1 270 ? -33.403 4.689 7.021 1.00 77.19 270 TYR A N 1
ATOM 2125 C CA . TYR A 1 270 ? -33.338 6.059 6.523 1.00 77.19 270 TYR A CA 1
ATOM 2126 C C . TYR A 1 270 ? -32.337 6.286 5.381 1.00 77.19 270 TYR A C 1
ATOM 2128 O O . TYR A 1 270 ? -32.518 7.217 4.600 1.00 77.19 270 TYR A O 1
ATOM 2136 N N . CYS A 1 271 ? -31.304 5.452 5.223 1.00 73.12 271 CYS A N 1
ATOM 2137 C CA . CYS A 1 271 ? -30.271 5.565 4.177 1.00 73.12 271 CYS A CA 1
ATOM 2138 C C . CYS A 1 271 ? -29.529 6.921 4.105 1.00 73.12 271 CYS A C 1
ATOM 2140 O O . CYS A 1 271 ? -28.852 7.192 3.111 1.00 73.12 271 CYS A O 1
ATOM 2142 N N . TYR A 1 272 ? -29.659 7.789 5.113 1.00 69.50 272 TYR A N 1
ATOM 2143 C CA . TYR A 1 272 ? -29.006 9.105 5.178 1.00 69.50 272 TYR A CA 1
ATOM 2144 C C . TYR A 1 272 ? -28.198 9.320 6.462 1.00 69.50 272 TYR A C 1
ATOM 2146 O O . TYR A 1 272 ? -27.762 10.439 6.735 1.00 69.50 272 TYR A O 1
ATOM 2154 N N . GLU A 1 273 ? -27.993 8.274 7.263 1.00 67.62 273 GLU A N 1
ATOM 2155 C CA . GLU A 1 273 ? -27.189 8.391 8.475 1.00 67.62 273 GLU A CA 1
ATOM 2156 C C . GLU A 1 273 ? -25.700 8.526 8.131 1.00 67.62 273 GLU A C 1
ATOM 2158 O O . GLU A 1 273 ? -25.056 7.579 7.683 1.00 67.62 273 GLU A O 1
ATOM 2163 N N . ASP A 1 274 ? -25.129 9.705 8.395 1.00 72.25 274 ASP A N 1
ATOM 2164 C CA . ASP A 1 274 ? -23.681 9.966 8.326 1.00 72.25 274 ASP A CA 1
ATOM 2165 C C . ASP A 1 274 ? -22.988 9.492 9.613 1.00 72.25 274 ASP A C 1
ATOM 2167 O O . ASP A 1 274 ? -22.300 10.247 10.307 1.00 72.25 274 ASP A O 1
ATOM 2171 N N . SER A 1 275 ? -23.222 8.233 9.984 1.00 72.19 275 SER A N 1
ATOM 2172 C CA . SER A 1 275 ? -22.439 7.581 11.028 1.00 72.19 275 SER A CA 1
ATOM 2173 C C . SER A 1 275 ? -21.101 7.137 10.442 1.00 72.19 275 SER A C 1
ATOM 2175 O O . SER A 1 275 ? -21.045 6.474 9.408 1.00 72.19 275 SER A O 1
ATOM 2177 N N . GLN A 1 276 ? -20.006 7.503 11.101 1.00 76.25 276 GLN A N 1
ATOM 2178 C CA . GLN A 1 276 ? -18.648 7.221 10.647 1.00 76.25 276 GLN A CA 1
ATOM 2179 C C . GLN A 1 276 ? -17.963 6.252 11.599 1.00 76.25 276 GLN A C 1
ATOM 2181 O O . GLN A 1 276 ? -18.109 6.336 12.820 1.00 76.25 276 GLN A O 1
ATOM 2186 N N . ILE A 1 277 ? -17.171 5.347 11.034 1.00 75.38 277 ILE A N 1
ATOM 2187 C CA . ILE A 1 277 ? -16.298 4.471 11.805 1.00 75.38 277 ILE A CA 1
ATOM 2188 C C . ILE A 1 277 ? -14.860 4.875 11.506 1.00 75.38 277 ILE A C 1
ATOM 2190 O O . ILE A 1 277 ? -14.421 4.867 10.359 1.00 75.38 277 ILE A O 1
ATOM 2194 N N . GLN A 1 278 ? -14.144 5.268 12.550 1.00 78.81 278 GLN A N 1
ATOM 2195 C CA . GLN A 1 278 ? -12.726 5.578 12.510 1.00 78.81 278 GLN A CA 1
ATOM 2196 C C . GLN A 1 278 ? -11.941 4.433 13.130 1.00 78.81 278 GLN A C 1
ATOM 2198 O O . GLN A 1 278 ? -12.345 3.844 14.132 1.00 78.81 278 GLN A O 1
ATOM 2203 N N . PHE A 1 279 ? -10.786 4.158 12.546 1.00 74.75 279 PHE A N 1
ATOM 2204 C CA . PHE A 1 279 ? -9.903 3.094 12.984 1.00 74.75 279 PHE A CA 1
ATOM 2205 C C . PHE A 1 279 ? -8.493 3.633 13.100 1.00 74.75 279 PHE A C 1
ATOM 2207 O O . PHE A 1 279 ? -8.074 4.508 12.342 1.00 74.75 279 PHE A O 1
ATOM 2214 N N . GLY A 1 280 ? -7.759 3.090 14.052 1.00 74.06 280 GLY A N 1
ATOM 2215 C CA . GLY A 1 280 ? -6.357 3.393 14.221 1.00 74.06 280 GLY A CA 1
ATOM 2216 C C . GLY A 1 280 ? -5.795 2.596 15.376 1.00 74.06 280 GLY A C 1
ATOM 2217 O O . GLY A 1 280 ? -6.391 1.628 15.847 1.00 74.06 280 GLY A O 1
ATOM 2218 N N . TYR A 1 281 ? -4.647 3.034 15.847 1.00 74.12 281 TYR A N 1
ATOM 2219 C CA . TYR A 1 281 ? -4.063 2.550 17.080 1.00 74.12 281 TYR A CA 1
ATOM 2220 C C . TYR A 1 281 ? -3.665 3.754 17.925 1.00 74.12 281 TYR A C 1
ATOM 2222 O O . TYR A 1 281 ? -3.290 4.801 17.388 1.00 74.12 281 TYR A O 1
ATOM 2230 N N . GLU A 1 282 ? -3.808 3.642 19.242 1.00 67.44 282 GLU A N 1
ATOM 2231 C CA . GLU A 1 282 ? -3.430 4.726 20.140 1.00 67.44 282 GLU A CA 1
ATOM 2232 C C . GLU A 1 282 ? -1.942 4.659 20.480 1.00 67.44 282 GLU A C 1
ATOM 2234 O O . GLU A 1 282 ? -1.375 3.615 20.787 1.00 67.44 282 GLU A O 1
ATOM 2239 N N . SER A 1 283 ? -1.312 5.826 20.420 1.00 55.47 283 SER A N 1
ATOM 2240 C CA . SER A 1 283 ? 0.064 6.059 20.827 1.00 55.47 283 SER A CA 1
ATOM 2241 C C . SER A 1 283 ? 0.086 6.441 22.310 1.00 55.47 283 SER A C 1
ATOM 2243 O O . SER A 1 283 ? 0.260 7.613 22.642 1.00 55.47 283 SER A O 1
ATOM 2245 N N . THR A 1 284 ? -0.107 5.489 23.217 1.00 45.94 284 THR A N 1
ATOM 2246 C CA . THR A 1 284 ? 0.224 5.708 24.634 1.00 45.94 284 THR A CA 1
ATOM 2247 C C . THR A 1 284 ? 1.692 5.354 24.865 1.00 45.94 284 THR A C 1
ATOM 2249 O O . THR A 1 284 ? 2.068 4.184 24.750 1.00 45.94 284 THR A O 1
ATOM 2252 N N . ILE A 1 285 ? 2.511 6.369 25.164 1.00 36.03 285 ILE A N 1
ATOM 2253 C CA . ILE A 1 285 ? 3.752 6.207 25.941 1.00 36.03 285 ILE A CA 1
ATOM 2254 C C . ILE A 1 285 ? 3.395 6.448 27.400 1.00 36.03 285 ILE A C 1
ATOM 2256 O O . ILE A 1 285 ? 2.746 7.487 27.659 1.00 36.03 285 ILE A O 1
#